Protein 7X5T (pdb70)

Radius of gyration: 16.98 Å; Cα contacts (8 Å, |Δi|>4): 587; chains: 1; bounding box: 47×30×40 Å

Foldseek 3Di:
DDQKKKKWFWPPVGQLQQQWWKQWPQRFTFGKTKIKIWIAHQQKIKIWIKIKGALAGADDVPDFCLPQPTKIKAKFQLQPPVPPQAHLGPTDNIDIPPPNPSQSPQFDPVQAPPHAAEAEGHNSDRGRADLPHPSWDKDWAAKDKPDWWHWDIKMKTKTKYWYPDGPVPDGGGIMMMIIMGINTNDDGGSNPDRDSVIMIMRGIDMDMGGGHGDGD

Structure (mmCIF, N/CA/C/O backbone):
data_7X5T
#
_entry.id   7X5T
#
_cell.length_a   116.600
_cell.length_b   116.600
_cell.length_c   116.600
_cell.angle_alpha   90.000
_cell.angle_beta   90.000
_cell.angle_gamma   90.000
#
_symmetry.space_group_name_H-M   'P 4 3 2'
#
loop_
_entity.id
_entity.type
_entity.pdbx_description
1 polymer Fiber-1
2 water water
#
loop_
_atom_site.group_PDB
_atom_site.id
_atom_site.type_symbol
_atom_site.label_atom_id
_atom_site.label_alt_id
_atom_site.label_comp_id
_atom_site.label_asym_id
_atom_site.label_entity_id
_atom_site.label_seq_id
_atom_site.pdbx_PDB_ins_code
_atom_site.Cartn_x
_atom_site.Cartn_y
_atom_site.Cartn_z
_atom_site.occupancy
_atom_site.B_iso_or_equiv
_atom_site.auth_seq_id
_atom_site.auth_comp_id
_atom_site.auth_asym_id
_atom_site.auth_atom_id
_atom_site.pdbx_PDB_model_num
ATOM 1 N N . SER A 1 34 ? 15.949 -8.797 15.298 1.00 69.72 34 SER A N 1
ATOM 2 C CA . SER A 1 34 ? 16.353 -8.610 16.726 1.00 65.77 34 SER A CA 1
ATOM 3 C C . SER A 1 34 ? 16.781 -9.959 17.322 1.00 55.00 34 SER A C 1
ATOM 4 O O . SER A 1 34 ? 15.997 -10.929 17.258 1.00 61.39 34 SER A O 1
ATOM 7 N N . SER A 1 35 ? 17.987 -10.022 17.883 1.00 45.05 35 SER A N 1
ATOM 8 C CA . SER A 1 35 ? 18.649 -11.290 18.290 1.00 38.53 35 SER A CA 1
ATOM 9 C C . SER A 1 35 ? 17.780 -12.033 19.298 1.00 34.82 35 SER A C 1
ATOM 10 O O . SER A 1 35 ? 17.215 -11.414 20.201 1.00 40.35 35 SER A O 1
ATOM 13 N N . PRO A 1 36 ? 17.652 -13.376 19.170 1.00 33.12 36 PRO A N 1
ATOM 14 C CA . PRO A 1 36 ? 16.953 -14.182 20.169 1.00 29.32 36 PRO A CA 1
ATOM 15 C C . PRO A 1 36 ? 17.791 -14.435 21.435 1.00 29.74 36 PRO A C 1
ATOM 16 O O . PRO A 1 36 ? 17.246 -14.907 22.415 1.00 32.39 36 PRO A O 1
ATOM 20 N N . PHE A 1 37 ? 19.086 -14.121 21.387 1.00 28.18 37 PHE A N 1
ATOM 21 C CA . PHE A 1 37 ? 20.043 -14.374 22.490 1.00 27.98 37 PHE A CA 1
ATOM 22 C C . PHE A 1 37 ? 20.137 -13.148 23.399 1.00 29.66 37 PHE A C 1
ATOM 23 O O . PHE A 1 37 ? 20.008 -12.013 22.922 1.00 31.22 37 PHE A O 1
ATOM 31 N N . ALA A 1 38 ? 20.404 -13.386 24.678 1.00 28.16 38 ALA A N 1
ATOM 32 C CA . ALA A 1 38 ? 21.016 -12.399 25.594 1.00 29.05 38 ALA A CA 1
ATOM 33 C C . ALA A 1 38 ? 22.467 -12.829 25.776 1.00 27.19 38 ALA A C 1
ATOM 34 O O . ALA A 1 38 ? 22.715 -14.057 25.797 1.00 29.66 38 ALA A O 1
ATOM 36 N N . THR A 1 39 ? 23.379 -11.865 25.860 1.00 26.77 39 THR A N 1
ATOM 37 C CA . THR A 1 39 ? 24.831 -12.106 26.015 1.00 25.66 39 THR A CA 1
ATOM 38 C C . THR A 1 39 ? 25.355 -11.311 27.208 1.00 26.94 39 THR A C 1
ATOM 39 O O . THR A 1 39 ? 24.815 -10.241 27.519 1.00 27.75 39 THR A O 1
ATOM 43 N N . TYR A 1 40 ? 26.383 -11.844 27.847 1.00 26.82 40 TYR A N 1
ATOM 44 C CA . TYR A 1 40 ? 27.069 -11.230 29.005 1.00 25.61 40 TYR A CA 1
ATOM 45 C C . TYR A 1 40 ? 28.570 -11.418 28.797 1.00 26.47 40 TYR A C 1
ATOM 46 O O . TYR A 1 40 ? 29.009 -12.567 28.615 1.00 25.37 40 TYR A O 1
ATOM 55 N N . GLU A 1 41 ? 29.322 -10.319 28.810 1.00 25.71 41 GLU A N 1
ATOM 56 C CA . GLU A 1 41 ? 30.788 -10.350 28.626 1.00 25.83 41 GLU A CA 1
ATOM 57 C C . GLU A 1 41 ? 31.430 -9.448 29.677 1.00 30.73 41 GLU A C 1
ATOM 58 O O . GLU A 1 41 ? 31.029 -8.258 29.793 1.00 29.07 41 GLU A O 1
ATOM 64 N N . VAL A 1 42 ? 32.402 -9.967 30.419 1.00 27.93 42 VAL A N 1
ATOM 65 C CA . VAL A 1 42 ? 33.135 -9.090 31.365 1.00 26.96 42 VAL A CA 1
ATOM 66 C C . VAL A 1 42 ? 34.596 -9.510 31.436 1.00 28.21 42 VAL A C 1
ATOM 67 O O . VAL A 1 42 ? 34.900 -10.734 31.475 1.00 26.28 42 VAL A O 1
ATOM 71 N N . THR A 1 43 ? 35.447 -8.490 31.440 1.00 28.26 43 THR A N 1
ATOM 72 C CA . THR A 1 43 ? 36.919 -8.595 31.442 1.00 24.56 43 THR A CA 1
ATOM 73 C C . THR A 1 43 ? 37.435 -7.208 31.807 1.00 27.23 43 THR A C 1
ATOM 74 O O . THR A 1 43 ? 36.745 -6.207 31.551 1.00 30.51 43 THR A O 1
ATOM 78 N N . PRO A 1 44 ? 38.640 -7.100 32.412 1.00 27.72 44 PRO A N 1
ATOM 79 C CA . PRO A 1 44 ? 39.240 -5.798 32.671 1.00 28.44 44 PRO A CA 1
ATOM 80 C C . PRO A 1 44 ? 39.356 -5.034 31.352 1.00 32.29 44 PRO A C 1
ATOM 81 O O . PRO A 1 44 ? 39.433 -5.668 30.298 1.00 30.09 44 PRO A O 1
ATOM 85 N N . VAL A 1 45 ? 39.324 -3.705 31.435 1.00 32.98 45 VAL A N 1
ATOM 86 C CA . VAL A 1 45 ? 39.317 -2.824 30.235 1.00 36.04 45 VAL A CA 1
ATOM 87 C C . VAL A 1 45 ? 40.557 -3.133 29.378 1.00 34.32 45 VAL A C 1
ATOM 88 O O . VAL A 1 45 ? 40.400 -3.246 28.146 1.00 38.82 45 VAL A O 1
ATOM 92 N N . LEU A 1 46 ? 41.724 -3.349 29.997 1.00 34.34 46 LEU A N 1
ATOM 93 C CA . LEU A 1 46 ? 42.997 -3.648 29.282 1.00 39.29 46 LEU A CA 1
ATOM 94 C C . LEU A 1 46 ? 43.147 -5.158 29.051 1.00 36.68 46 LEU A C 1
ATOM 95 O O . LEU A 1 46 ? 44.237 -5.578 28.643 1.00 40.60 46 LEU A O 1
ATOM 100 N N . GLY A 1 47 ? 42.093 -5.943 29.280 1.00 36.39 47 GLY A N 1
ATOM 101 C CA . GLY A 1 47 ? 42.077 -7.381 28.973 1.00 34.55 47 GLY A CA 1
ATOM 102 C C . GLY A 1 47 ? 42.556 -8.222 30.144 1.00 35.23 47 GLY A C 1
ATOM 103 O O . GLY A 1 47 ? 42.872 -7.678 31.231 1.00 30.78 47 GLY A O 1
ATOM 104 N N . ILE A 1 48 ? 42.616 -9.528 29.936 1.00 32.18 48 ILE A N 1
ATOM 105 C CA . ILE A 1 48 ? 42.811 -10.496 31.049 1.00 31.70 48 ILE A CA 1
ATOM 106 C C . ILE A 1 48 ? 44.181 -10.290 31.719 1.00 29.86 48 ILE A C 1
ATOM 107 O O . ILE A 1 48 ? 44.311 -10.673 32.895 1.00 32.79 48 ILE A O 1
ATOM 112 N N . SER A 1 49 ? 45.163 -9.684 31.044 1.00 29.56 49 SER A N 1
ATOM 113 C CA . SER A 1 49 ?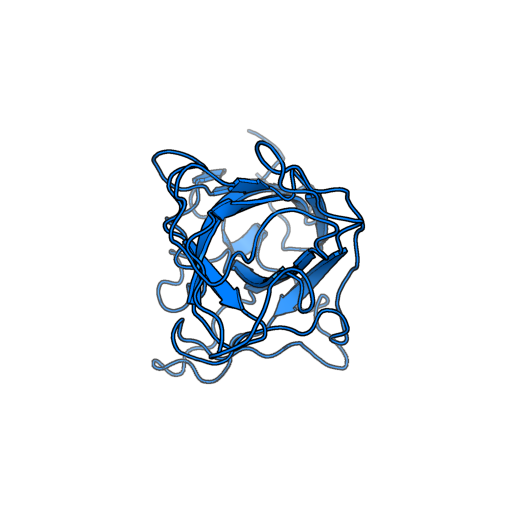 46.520 -9.459 31.614 1.00 31.26 49 SER A CA 1
ATOM 114 C C . SER A 1 49 ? 46.523 -8.271 32.589 1.00 28.38 49 SER A C 1
ATOM 115 O O . SER A 1 49 ? 47.536 -8.124 33.295 1.00 33.82 49 SER A O 1
ATOM 118 N N . GLN A 1 50 ? 45.454 -7.457 32.619 1.00 30.73 50 GLN A N 1
ATOM 119 C CA . GLN A 1 50 ? 45.232 -6.399 33.641 1.00 32.54 50 GLN A CA 1
ATOM 120 C C . GLN A 1 50 ? 44.547 -7.081 34.828 1.00 31.83 50 GLN A C 1
ATOM 121 O O . GLN A 1 50 ? 43.303 -7.197 34.827 1.00 33.87 50 GLN A O 1
ATOM 127 N N . ARG A 1 51 ? 45.328 -7.554 35.788 1.00 29.69 51 ARG A N 1
ATOM 128 C CA A ARG A 1 51 ? 44.824 -8.468 36.850 0.50 28.37 51 ARG A CA 1
ATOM 129 C CA B ARG A 1 51 ? 44.837 -8.465 36.858 0.50 29.12 51 ARG A CA 1
ATOM 130 C C . ARG A 1 51 ? 44.308 -7.615 38.018 1.00 27.15 51 ARG A C 1
ATOM 131 O O . ARG A 1 51 ? 44.969 -7.571 39.066 1.00 29.78 51 ARG A O 1
ATOM 146 N N . ASN A 1 52 ? 43.153 -6.973 37.800 1.00 26.63 52 ASN A N 1
ATOM 147 C CA A ASN A 1 52 ? 42.598 -6.016 38.800 0.50 27.34 52 ASN A CA 1
ATOM 148 C CA B ASN A 1 52 ? 42.472 -5.967 38.658 0.50 30.33 52 ASN A CA 1
ATOM 149 C C . ASN A 1 52 ? 41.334 -6.601 39.450 1.00 28.14 52 ASN A C 1
ATOM 150 O O . ASN A 1 52 ? 40.742 -5.904 40.283 1.00 29.61 52 ASN A O 1
ATOM 159 N N . GLY A 1 53 ? 40.967 -7.835 39.111 1.00 27.48 53 GLY A N 1
ATOM 160 C CA . GLY A 1 53 ? 39.938 -8.569 39.865 1.00 26.86 53 GLY A CA 1
ATOM 161 C C . GLY A 1 53 ? 40.515 -9.062 41.179 1.00 24.51 53 GLY A C 1
ATOM 162 O O . GLY A 1 53 ? 41.741 -8.955 41.378 1.00 24.13 53 GLY A O 1
ATOM 163 N N . ASN A 1 54 ? 39.670 -9.658 42.011 1.00 25.96 54 ASN A N 1
ATOM 164 C CA . ASN A 1 54 ? 40.039 -10.195 43.335 1.00 26.95 54 ASN A CA 1
ATOM 165 C C . ASN A 1 54 ? 39.521 -11.636 43.435 1.00 25.32 54 ASN A C 1
ATOM 166 O O . ASN A 1 54 ? 38.342 -11.871 43.120 1.00 27.50 54 ASN A O 1
ATOM 171 N N . VAL A 1 55 ? 40.366 -12.557 43.894 1.00 25.60 55 VAL A N 1
ATOM 172 C CA . VAL A 1 55 ? 39.910 -13.890 44.365 1.00 25.24 55 VAL A CA 1
ATOM 173 C C . VAL A 1 55 ? 40.287 -14.057 45.837 1.00 25.09 55 VAL A C 1
ATOM 174 O O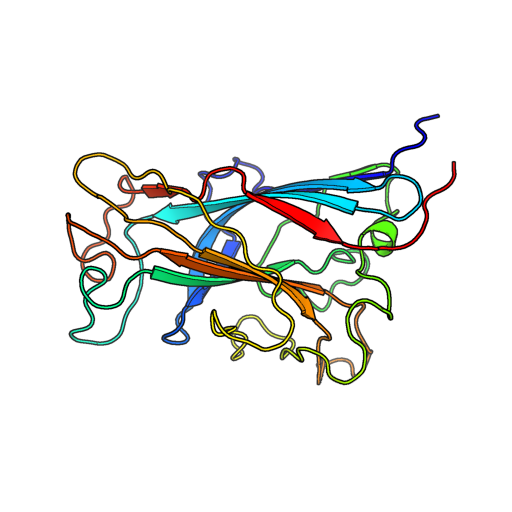 . VAL A 1 55 ? 41.288 -13.460 46.288 1.00 24.55 55 VAL A O 1
ATOM 178 N N . LYS A 1 56 ? 39.481 -14.843 46.545 1.00 22.50 56 LYS A N 1
ATOM 179 C CA . LYS A 1 56 ? 39.731 -15.226 47.945 1.00 22.07 56 LYS A CA 1
ATOM 180 C C . LYS A 1 56 ? 40.436 -16.580 47.928 1.00 23.98 56 LYS A C 1
ATOM 181 O O . LYS A 1 56 ? 39.892 -17.540 47.338 1.00 25.41 56 LYS A O 1
ATOM 187 N N . SER A 1 57 ? 41.630 -16.640 48.507 1.00 23.86 57 SER A N 1
ATOM 188 C CA . SER A 1 57 ? 42.424 -17.888 48.570 1.00 25.01 57 SER A CA 1
ATOM 189 C C . SER A 1 57 ? 41.894 -18.776 49.700 1.00 23.07 57 SER A C 1
ATOM 190 O O . SER A 1 57 ? 41.190 -18.290 50.598 1.00 24.79 57 SER A O 1
ATOM 193 N N . LYS A 1 58 ? 42.286 -20.041 49.673 1.00 24.68 58 LYS A N 1
ATOM 194 C CA . LYS A 1 58 ? 42.001 -21.014 50.752 1.00 25.50 58 LYS A CA 1
ATOM 195 C C . LYS A 1 58 ? 42.614 -20.537 52.082 1.00 25.83 58 LYS A C 1
ATOM 196 O O . LYS A 1 58 ? 42.052 -20.895 53.137 1.00 28.21 58 LYS A O 1
ATOM 202 N N . GLY A 1 59 ? 43.720 -19.774 52.041 1.00 26.27 59 GLY A N 1
ATOM 203 C CA . GLY A 1 59 ? 44.328 -19.140 53.229 1.00 29.84 59 GLY A CA 1
ATOM 204 C C . GLY A 1 59 ? 43.641 -17.844 53.656 1.00 29.82 59 GLY A C 1
ATOM 205 O O . GLY A 1 59 ? 44.138 -17.213 54.610 1.00 29.72 59 GLY A O 1
ATOM 206 N N . LEU A 1 60 ? 42.552 -17.464 52.983 1.00 27.52 60 LEU A N 1
ATOM 207 C CA . LEU A 1 60 ? 41.744 -16.244 53.227 1.00 24.67 60 LEU A CA 1
ATOM 208 C C . LEU A 1 60 ? 42.540 -14.988 52.843 1.00 27.50 60 LEU A C 1
ATOM 209 O O . LEU A 1 60 ? 42.185 -13.894 53.314 1.00 32.37 60 LEU A O 1
ATOM 214 N N . GLN A 1 61 ? 43.517 -15.130 51.945 1.00 27.99 61 GLN A N 1
ATOM 215 C CA A GLN A 1 61 ? 44.247 -13.976 51.354 0.50 29.95 61 GLN A CA 1
ATOM 216 C CA B GLN A 1 61 ? 44.266 -14.002 51.336 0.50 29.19 61 GLN A CA 1
ATOM 217 C C . GLN A 1 61 ? 43.419 -13.431 50.187 1.00 26.97 61 GLN A C 1
ATOM 218 O O . GLN A 1 61 ? 42.563 -14.174 49.647 1.00 27.95 61 GLN A O 1
ATOM 229 N N . ASN A 1 62 ? 43.632 -12.170 49.833 1.00 27.73 62 ASN A N 1
ATOM 230 C CA . ASN A 1 62 ? 43.014 -11.591 48.616 1.00 26.85 62 ASN A CA 1
ATOM 231 C C . ASN A 1 62 ? 44.120 -11.559 47.556 1.00 26.27 62 ASN A C 1
ATOM 232 O O . ASN A 1 62 ? 45.188 -10.937 47.812 1.00 28.67 62 ASN A O 1
ATOM 237 N N . TRP A 1 63 ? 43.914 -12.268 46.452 1.00 23.65 63 TRP A N 1
ATOM 238 C CA . TRP A 1 63 ? 44.868 -12.315 45.311 1.00 23.95 63 TRP A CA 1
ATOM 239 C C . TRP A 1 63 ? 44.296 -11.524 44.138 1.00 23.10 63 TRP A C 1
ATOM 240 O O . TRP A 1 63 ? 43.087 -11.619 43.889 1.00 26.16 63 TRP A O 1
ATOM 251 N N . SER A 1 64 ? 45.163 -10.829 43.412 1.00 23.59 64 SER A N 1
ATOM 252 C CA . SER A 1 64 ? 44.833 -10.167 42.132 1.00 24.54 64 SER A CA 1
ATOM 253 C C . SER A 1 64 ? 44.602 -11.254 41.085 1.00 23.66 64 SER A C 1
ATOM 254 O O . SER A 1 64 ? 45.361 -12.241 41.065 1.00 25.01 64 SER A O 1
ATOM 257 N N . ILE A 1 65 ? 43.570 -11.090 40.266 1.00 23.13 65 ILE A N 1
ATOM 258 C CA . ILE A 1 65 ? 43.248 -12.053 39.180 1.00 23.80 65 ILE A CA 1
ATOM 259 C C . ILE A 1 65 ? 42.897 -11.290 37.901 1.00 24.31 65 ILE A C 1
ATOM 260 O O . ILE A 1 65 ? 42.248 -10.215 37.968 1.00 25.07 65 ILE A O 1
ATOM 265 N N . GLY A 1 66 ? 43.290 -11.869 36.770 1.00 25.00 66 GLY A N 1
ATOM 266 C CA . GLY A 1 66 ? 42.738 -11.545 35.449 1.00 24.94 66 GLY A CA 1
ATOM 267 C C . GLY A 1 66 ? 41.593 -12.482 35.139 1.00 22.16 66 GLY A C 1
ATOM 268 O O . GLY A 1 66 ? 41.689 -13.668 35.465 1.00 24.71 66 GLY A O 1
ATOM 269 N N . TYR A 1 67 ? 40.525 -11.969 34.557 1.00 23.37 67 TYR A N 1
ATOM 270 C CA . TYR A 1 67 ? 39.324 -12.778 34.237 1.00 23.45 67 TYR A CA 1
ATOM 271 C C . TYR A 1 67 ? 38.818 -12.412 32.839 1.00 24.29 67 TYR A C 1
ATOM 272 O O . TYR A 1 67 ? 38.965 -11.263 32.380 1.00 24.58 67 TYR A O 1
ATOM 281 N N . TYR A 1 68 ? 38.225 -13.398 32.174 1.00 24.30 68 TYR A N 1
ATOM 282 C CA . T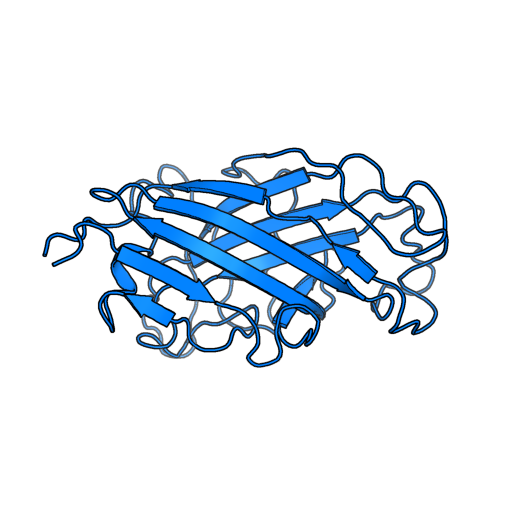YR A 1 68 ? 37.397 -13.215 30.961 1.00 23.74 68 TYR A CA 1
ATOM 283 C C . TYR A 1 68 ? 36.219 -14.183 31.042 1.00 23.45 68 TYR A C 1
ATOM 284 O O . TYR A 1 68 ? 36.431 -15.401 31.125 1.00 23.02 68 TYR A O 1
ATOM 293 N N . ILE A 1 69 ? 35.008 -13.633 31.064 1.00 23.08 69 ILE A N 1
ATOM 294 C CA . ILE A 1 69 ? 33.759 -14.422 31.164 1.00 23.24 69 ILE A CA 1
ATOM 295 C C . ILE A 1 69 ? 32.872 -14.061 29.983 1.00 23.88 69 ILE A C 1
ATOM 296 O O . ILE A 1 69 ? 32.628 -12.861 29.752 1.00 26.15 69 ILE A O 1
ATOM 301 N N . TYR A 1 70 ? 32.415 -15.069 29.257 1.00 23.69 70 TYR A N 1
ATOM 302 C CA . TYR A 1 70 ? 31.415 -14.869 28.185 1.00 22.60 70 TYR A CA 1
ATOM 303 C C . TYR A 1 70 ? 30.287 -15.868 28.401 1.00 23.30 70 TYR A C 1
ATOM 304 O O . TYR A 1 70 ? 30.587 -17.062 28.567 1.00 22.89 70 TYR A O 1
ATOM 313 N N . MET A 1 71 ? 29.048 -15.379 28.443 1.00 22.34 71 MET A N 1
ATOM 314 C CA . MET A 1 71 ? 27.846 -16.225 28.634 1.00 23.18 71 MET A CA 1
ATOM 315 C C . MET A 1 71 ? 26.783 -15.857 27.595 1.00 24.82 71 MET A C 1
ATOM 316 O O . MET A 1 71 ? 26.629 -14.660 27.244 1.00 24.54 71 MET A O 1
ATOM 321 N N . VAL A 1 72 ? 26.083 -16.877 27.117 1.00 25.23 72 VAL A N 1
ATOM 322 C CA . VAL A 1 72 ? 24.938 -16.741 26.179 1.00 24.17 72 VAL A CA 1
ATOM 323 C C . VAL A 1 72 ? 23.723 -17.419 26.810 1.00 25.92 72 VAL A C 1
ATOM 324 O O . VAL A 1 72 ? 23.834 -18.567 27.247 1.00 26.40 72 VAL A O 1
ATOM 328 N N . SER A 1 73 ? 22.605 -16.708 26.842 1.00 24.34 73 SER A N 1
ATOM 329 C CA . SER A 1 73 ? 21.294 -17.197 27.330 1.00 26.15 73 SER A CA 1
ATOM 330 C C . SER A 1 73 ? 20.418 -17.554 26.129 1.00 25.09 73 SER A C 1
ATOM 331 O O . SER A 1 73 ? 20.190 -16.694 25.260 1.00 27.15 73 SER A O 1
ATOM 334 N N . SER A 1 74 ? 19.961 -18.802 26.106 1.00 26.01 74 SER A N 1
ATOM 335 C CA . SER A 1 74 ? 19.062 -19.384 25.086 1.00 26.16 74 SER A CA 1
ATOM 336 C C . SER A 1 74 ? 17.797 -19.861 25.806 1.00 26.53 74 SER A C 1
ATOM 337 O O . SER A 1 74 ? 17.875 -20.900 26.467 1.00 26.91 74 SER A O 1
ATOM 340 N N . ALA A 1 75 ? 16.690 -19.112 25.727 1.00 27.26 75 ALA A N 1
ATOM 341 C CA . ALA A 1 75 ? 15.400 -19.491 26.358 1.00 27.46 75 ALA A CA 1
ATOM 342 C C . ALA A 1 75 ? 15.621 -19.862 27.832 1.00 26.46 75 ALA A C 1
ATOM 343 O O . ALA A 1 75 ? 15.077 -20.876 28.289 1.00 28.04 75 ALA A O 1
ATOM 345 N N . GLY A 1 76 ? 16.420 -19.076 28.547 1.00 25.05 76 GLY A N 1
ATOM 346 C CA . GLY A 1 76 ? 16.597 -19.209 30.005 1.00 26.74 76 GLY A CA 1
ATOM 347 C C . GLY A 1 76 ? 17.704 -20.171 30.405 1.00 24.13 76 GLY A C 1
ATOM 348 O O . GLY A 1 76 ? 17.959 -20.264 31.611 1.00 25.73 76 GLY A O 1
ATOM 349 N N . LEU A 1 77 ? 18.336 -20.867 29.459 1.00 24.08 77 LEU A N 1
ATOM 350 C CA A LEU A 1 77 ? 19.506 -21.745 29.717 0.50 25.00 77 LEU A CA 1
ATOM 351 C CA B LEU A 1 77 ? 19.509 -21.733 29.749 0.50 25.24 77 LEU A CA 1
ATOM 352 C C . LEU A 1 77 ? 20.786 -20.974 29.366 1.00 24.13 77 LEU A C 1
ATOM 353 O O . LEU A 1 77 ? 20.925 -20.534 28.199 1.00 25.16 77 LEU A O 1
ATOM 362 N N . VAL A 1 78 ? 21.678 -20.819 30.336 1.00 25.20 78 VAL A N 1
ATOM 363 C CA . VAL A 1 78 ? 22.950 -20.075 30.153 1.00 23.28 78 VAL A CA 1
ATOM 364 C C . VAL A 1 78 ? 24.079 -21.083 29.919 1.00 23.20 78 VAL A C 1
ATOM 365 O O . VAL A 1 78 ? 24.225 -22.021 30.714 1.00 24.09 78 VAL A O 1
ATOM 369 N N . ASN A 1 79 ? 24.822 -20.902 28.833 1.00 22.62 79 ASN A N 1
ATOM 370 C CA . ASN A 1 79 ? 26.115 -21.588 28.595 1.00 24.98 79 ASN A CA 1
ATOM 371 C C . ASN A 1 79 ? 27.212 -20.526 28.689 1.00 22.38 79 ASN A C 1
ATOM 372 O O . ASN A 1 79 ? 27.024 -19.397 28.153 1.00 23.75 79 ASN A O 1
ATOM 377 N N . GLY A 1 80 ? 28.304 -20.852 29.363 1.00 23.29 80 GLY A N 1
ATOM 378 C CA . GLY A 1 80 ? 29.364 -19.865 29.630 1.00 23.28 80 GLY A CA 1
ATOM 379 C C . GLY A 1 80 ? 30.751 -20.442 29.489 1.00 22.10 80 GLY A C 1
ATOM 380 O O . GLY A 1 80 ? 30.913 -21.693 29.488 1.00 21.67 80 GLY A O 1
ATOM 381 N N . LEU A 1 81 ? 31.717 -19.538 29.377 1.00 22.02 81 LEU A N 1
ATOM 382 C CA . LEU A 1 81 ? 33.159 -19.848 29.456 1.00 21.74 81 LEU A CA 1
ATOM 383 C C . LEU A 1 81 ? 33.792 -18.851 30.420 1.00 22.31 81 LEU A C 1
ATOM 384 O O . LEU A 1 81 ? 33.555 -17.625 30.272 1.00 23.48 81 LEU A O 1
ATOM 389 N N . ILE A 1 82 ? 34.550 -19.370 31.374 1.00 21.58 82 ILE A N 1
ATOM 390 C CA . ILE A 1 82 ? 35.316 -18.539 32.340 1.00 20.99 82 ILE A CA 1
ATOM 391 C C . ILE A 1 82 ? 36.799 -18.868 32.187 1.00 22.50 82 ILE A C 1
ATOM 392 O O . ILE A 1 82 ? 37.176 -20.068 32.220 1.00 21.41 82 ILE A O 1
ATOM 397 N N . THR A 1 83 ? 37.609 -17.825 32.048 1.00 21.28 83 THR A N 1
ATOM 398 C CA . THR A 1 83 ? 39.084 -17.910 32.030 1.00 21.10 83 THR A CA 1
ATOM 399 C C . THR A 1 83 ? 39.616 -17.087 33.202 1.00 22.33 83 THR A C 1
ATOM 400 O O . THR A 1 83 ? 39.208 -15.920 33.324 1.00 23.53 83 THR A O 1
ATOM 404 N N . LEU A 1 84 ? 40.488 -17.671 34.023 1.00 22.10 84 LEU A N 1
ATOM 405 C CA . LEU A 1 84 ? 41.120 -16.977 35.179 1.00 22.38 84 LEU A CA 1
ATOM 406 C C . LEU A 1 84 ? 42.641 -17.104 35.066 1.00 23.44 84 LEU A C 1
ATOM 407 O O . LEU A 1 84 ? 43.138 -18.203 34.796 1.00 23.12 84 LEU A O 1
ATOM 412 N N . GLU A 1 85 ? 43.341 -15.998 35.293 1.00 22.53 85 GLU A N 1
ATOM 413 C CA . GLU A 1 85 ? 44.808 -15.888 35.182 1.00 23.44 85 GLU A CA 1
ATOM 414 C C . GLU A 1 85 ? 45.366 -15.302 36.486 1.00 26.30 85 GLU A C 1
ATOM 415 O O . GLU A 1 85 ? 44.946 -14.186 36.865 1.00 27.18 85 GLU A O 1
ATOM 421 N N . LEU A 1 86 ? 46.266 -16.026 37.153 1.00 24.83 86 LEU A N 1
ATOM 422 C CA . LEU A 1 86 ? 47.067 -15.508 38.296 1.00 23.45 86 LEU A CA 1
ATOM 423 C C . LEU A 1 86 ? 48.497 -15.231 37.843 1.00 24.86 86 LEU A C 1
ATOM 424 O O . LEU A 1 86 ? 49.049 -16.059 37.100 1.00 26.36 86 LEU A O 1
ATOM 429 N N . ALA A 1 87 ? 49.089 -14.148 38.342 1.00 25.08 87 ALA A N 1
ATOM 430 C CA . ALA A 1 87 ? 50.547 -13.902 38.277 1.00 24.03 87 ALA A CA 1
ATOM 431 C C . ALA A 1 87 ? 51.212 -14.414 39.561 1.00 25.40 87 ALA A C 1
ATOM 432 O O . ALA A 1 87 ? 50.524 -14.601 40.581 1.00 25.02 87 ALA A O 1
ATOM 434 N N . HIS A 1 88 ? 52.533 -14.580 39.499 1.00 27.17 88 HIS A N 1
ATOM 435 C CA . HIS A 1 88 ? 53.403 -15.071 40.599 1.00 27.82 88 HIS A CA 1
ATOM 436 C C . HIS A 1 88 ? 53.673 -13.904 41.559 1.00 27.04 88 HIS A C 1
ATOM 437 O O . HIS A 1 88 ? 54.826 -13.466 41.673 1.00 28.21 88 HIS A O 1
ATOM 444 N N . ASP A 1 89 ? 52.620 -13.391 42.202 1.00 25.55 89 ASP A N 1
ATOM 445 C CA . ASP A 1 89 ? 52.709 -12.241 43.147 1.00 27.47 89 ASP A CA 1
ATOM 446 C C . ASP A 1 89 ? 51.776 -12.479 44.337 1.00 28.11 89 ASP A C 1
ATOM 447 O O . ASP A 1 89 ? 51.225 -11.510 44.868 1.00 34.45 89 ASP A O 1
ATOM 452 N N . LEU A 1 90 ? 51.632 -13.731 44.753 1.00 33.17 90 LEU A N 1
ATOM 453 C CA . LEU A 1 90 ? 50.574 -14.144 45.701 1.00 32.15 90 LEU A CA 1
ATOM 454 C C . LEU A 1 90 ? 51.096 -13.993 47.124 1.00 35.60 90 LEU A C 1
ATOM 455 O O . LEU A 1 90 ? 52.298 -14.071 47.313 1.00 40.44 90 LEU A O 1
ATOM 460 N N . THR A 1 91 ? 50.201 -13.722 48.066 1.00 39.69 91 THR A N 1
ATOM 461 C CA . THR A 1 91 ? 50.483 -13.721 49.523 1.00 45.43 91 THR A CA 1
ATOM 462 C C . THR A 1 91 ? 50.004 -15.065 50.088 1.00 43.36 91 THR A C 1
ATOM 463 O O . THR A 1 91 ? 48.834 -15.417 49.857 1.00 44.44 91 THR A O 1
ATOM 467 N N . GLY A 1 92 ? 50.889 -15.811 50.752 1.00 46.05 92 GLY A N 1
ATOM 468 C CA . GLY A 1 92 ? 50.539 -16.993 51.570 1.00 44.20 92 GLY A CA 1
ATOM 469 C C . GLY A 1 92 ? 50.994 -16.805 53.007 1.00 47.33 92 GLY A C 1
ATOM 470 O O . GLY A 1 92 ? 51.566 -15.735 53.299 1.00 43.94 92 GLY A O 1
ATOM 471 N N . ALA A 1 93 ? 50.753 -17.797 53.876 1.00 49.83 93 ALA A N 1
ATOM 472 C CA . ALA A 1 93 ? 51.217 -17.827 55.288 1.00 58.13 93 ALA A CA 1
ATOM 473 C C . ALA A 1 93 ? 52.744 -17.943 55.320 1.00 61.53 93 ALA A C 1
ATOM 474 O O . ALA A 1 93 ? 53.326 -18.363 54.301 1.00 63.92 93 ALA A O 1
ATOM 476 N N . SER A 1 94 ? 53.378 -17.597 56.442 1.00 67.89 94 SER A N 1
ATOM 477 C CA . SER A 1 94 ? 54.829 -17.852 56.643 1.00 66.57 94 SER A CA 1
ATOM 478 C C . SER A 1 94 ? 55.070 -19.359 56.466 1.00 55.68 94 SER A C 1
ATOM 479 O O . SER A 1 94 ? 54.333 -20.155 57.083 1.00 60.46 94 SER A O 1
ATOM 482 N N . GLY A 1 95 ? 56.002 -19.735 55.586 1.00 62.33 95 GLY A N 1
ATOM 483 C CA . GLY A 1 95 ? 56.456 -21.128 55.404 1.00 65.28 95 GLY A CA 1
ATOM 484 C C . GLY A 1 95 ? 55.565 -21.945 54.478 1.00 57.30 95 GLY A C 1
ATOM 485 O O . GLY A 1 95 ? 55.909 -23.113 54.247 1.00 59.16 95 GLY A O 1
ATOM 486 N N . GLU A 1 96 ? 54.470 -21.373 53.961 1.00 51.21 96 GLU A N 1
ATOM 487 C CA . GLU A 1 96 ? 53.549 -22.055 53.013 1.00 49.80 96 GLU A CA 1
ATOM 488 C C . GLU A 1 96 ? 54.228 -22.100 51.637 1.00 42.58 96 GLU A C 1
ATOM 489 O O . GLU A 1 96 ? 54.856 -21.092 51.275 1.00 42.71 96 GLU A O 1
ATOM 495 N N . ASN A 1 97 ? 54.129 -23.222 50.912 1.00 39.12 97 ASN A N 1
ATOM 496 C CA . ASN A 1 97 ? 54.720 -23.404 49.554 1.00 38.18 97 ASN A CA 1
ATOM 497 C C . ASN A 1 97 ? 53.630 -23.872 48.582 1.00 34.09 97 ASN A C 1
ATOM 498 O O . ASN A 1 97 ? 52.977 -24.879 48.884 1.00 39.96 97 ASN A O 1
ATOM 503 N N . SER A 1 98 ? 53.468 -23.188 47.443 1.00 36.18 98 SER A N 1
ATOM 504 C CA . SER A 1 98 ? 52.510 -23.571 46.372 1.00 31.59 98 SER A CA 1
ATOM 505 C C . SER A 1 98 ? 52.784 -25.003 45.889 1.00 32.49 98 SER A C 1
ATOM 506 O O . SER A 1 98 ? 51.825 -25.700 45.543 1.00 32.87 98 SER A O 1
ATOM 509 N N . LEU A 1 99 ? 54.048 -25.437 45.875 1.00 33.48 99 LEU A N 1
ATOM 510 C CA . LEU A 1 99 ? 54.437 -26.795 45.394 1.00 34.11 99 LEU A CA 1
ATOM 511 C C . LEU A 1 99 ? 53.815 -27.882 46.286 1.00 39.03 99 LEU A C 1
ATOM 512 O O . LEU A 1 99 ? 53.622 -29.008 45.764 1.00 42.19 99 LEU A O 1
ATOM 517 N N . THR A 1 100 ? 53.479 -27.568 47.547 1.00 38.92 100 THR A N 1
ATOM 518 C CA A THR A 1 100 ? 52.845 -28.496 48.530 0.50 42.01 100 THR A CA 1
ATOM 519 C CA B THR A 1 100 ? 52.824 -28.545 48.466 0.50 41.59 100 THR A CA 1
ATOM 520 C C . THR A 1 100 ? 51.341 -28.199 48.665 1.00 39.26 100 THR A C 1
ATOM 521 O O . THR A 1 100 ? 50.569 -29.155 48.807 1.00 49.48 100 THR A O 1
ATOM 528 N N . SER A 1 101 ? 50.952 -26.915 48.654 1.00 40.14 101 SER A N 1
ATOM 529 C CA A SER A 1 101 ? 49.572 -26.450 48.981 0.50 39.44 101 SER A CA 1
ATOM 530 C CA B SER A 1 101 ? 49.566 -26.477 48.986 0.50 38.63 101 SER A CA 1
ATOM 531 C C . SER A 1 101 ? 48.697 -26.379 47.722 1.00 35.75 101 SER A C 1
ATOM 532 O O . SER A 1 101 ? 47.451 -26.448 47.856 1.00 34.87 101 SER A O 1
ATOM 537 N N . GLY A 1 102 ? 49.318 -26.188 46.557 1.00 34.46 102 GLY A N 1
ATOM 538 C CA . GLY A 1 102 ? 48.594 -25.827 45.324 1.00 28.35 102 GLY A CA 1
ATOM 539 C C . GLY A 1 102 ? 48.084 -24.391 45.382 1.00 28.09 102 GLY A C 1
ATOM 540 O O . GLY A 1 102 ? 48.329 -23.692 46.399 1.00 27.97 102 GLY A O 1
ATOM 541 N N . LEU A 1 103 ? 47.391 -23.959 44.330 1.00 25.54 103 LEU A N 1
ATOM 542 C CA . LEU A 1 103 ? 46.721 -22.635 44.267 1.00 25.68 103 LEU A CA 1
ATOM 543 C C . LEU A 1 103 ? 45.218 -22.888 44.286 1.00 27.33 103 LEU A C 1
ATOM 544 O O . LEU A 1 103 ? 44.684 -23.479 43.319 1.00 28.68 103 LEU A O 1
ATOM 549 N N . ASN A 1 104 ? 44.592 -22.497 45.386 1.00 25.41 104 ASN A N 1
ATOM 550 C CA . ASN A 1 104 ? 43.172 -22.773 45.694 1.00 24.98 104 ASN A CA 1
ATOM 551 C C . ASN A 1 104 ? 42.496 -21.434 45.957 1.00 24.08 104 ASN A C 1
ATOM 552 O O . ASN A 1 104 ? 42.933 -20.722 46.869 1.00 25.06 104 ASN A O 1
ATOM 557 N N . PHE A 1 105 ? 41.463 -21.096 45.191 1.00 21.44 105 PHE A N 1
ATOM 558 C CA . PHE A 1 105 ? 40.898 -19.729 45.246 1.00 22.17 105 PHE A CA 1
ATOM 559 C C . PHE A 1 105 ? 39.486 -19.712 44.672 1.00 22.60 105 PHE A C 1
ATOM 560 O O . PHE A 1 105 ? 39.109 -20.594 43.868 1.00 22.21 105 PHE A O 1
ATOM 568 N N . THR A 1 106 ? 38.752 -18.669 45.046 1.00 23.62 106 THR A N 1
ATOM 569 C CA . THR A 1 106 ? 37.336 -18.481 44.686 1.00 21.55 106 THR A CA 1
ATOM 570 C C . THR A 1 106 ? 37.155 -17.128 44.000 1.00 23.25 106 THR A C 1
ATOM 571 O O . THR A 1 106 ? 37.663 -16.116 44.517 1.00 22.05 106 THR A O 1
ATOM 575 N N . PHE A 1 107 ? 36.422 -17.143 42.886 1.00 22.47 107 PHE A N 1
ATOM 576 C CA . PHE A 1 107 ? 35.942 -15.965 42.123 1.00 21.98 107 PHE A CA 1
ATOM 577 C C . PHE A 1 107 ? 34.413 -15.943 42.231 1.00 21.87 107 PHE A C 1
ATOM 578 O O . PHE A 1 107 ? 33.797 -16.994 42.019 1.00 21.84 107 PHE A O 1
ATOM 586 N N . VAL A 1 108 ? 33.812 -14.801 42.572 1.00 22.06 108 VAL A N 1
ATOM 587 C CA . VAL A 1 108 ? 32.329 -14.704 42.655 1.00 23.25 108 VAL A CA 1
ATOM 588 C C . VAL A 1 108 ? 31.849 -13.616 41.698 1.00 24.94 108 VAL A C 1
ATOM 589 O O . VAL A 1 108 ? 32.339 -12.487 41.790 1.00 27.16 108 VAL A O 1
ATOM 593 N N . LEU A 1 109 ? 30.925 -13.983 40.809 1.00 24.37 109 LEU A N 1
ATOM 594 C CA . LEU A 1 109 ? 30.292 -13.066 39.836 1.00 25.24 109 LEU A CA 1
ATOM 595 C C . LEU A 1 109 ? 28.864 -12.753 40.296 1.00 27.12 109 LEU A C 1
ATOM 596 O O . LEU A 1 109 ? 28.074 -13.697 40.461 1.00 25.59 109 LEU A O 1
ATOM 601 N N . SER A 1 110 ? 28.554 -11.477 40.514 1.00 26.25 110 SER A N 1
ATOM 602 C CA . SER A 1 110 ? 27.169 -10.973 40.742 1.00 25.42 110 SER A CA 1
ATOM 603 C C . SER A 1 110 ? 26.640 -10.429 39.418 1.00 25.25 110 SER A C 1
ATOM 604 O O . SER A 1 110 ? 26.957 -9.300 39.057 1.00 25.72 110 SER A O 1
ATOM 607 N N . PRO A 1 111 ? 25.865 -11.207 38.624 1.00 25.92 111 PRO A N 1
ATOM 608 C CA . PRO A 1 111 ? 25.441 -10.739 37.302 1.00 27.52 111 PRO A CA 1
ATOM 609 C C . PRO A 1 111 ? 24.610 -9.445 37.312 1.00 24.71 111 PRO A C 1
ATOM 610 O O . PRO A 1 111 ? 24.607 -8.777 36.302 1.00 26.36 111 PRO A O 1
ATOM 614 N N . MET A 1 112 ? 23.951 -9.102 38.428 1.00 25.11 112 MET A N 1
ATOM 615 C CA . MET A 1 112 ? 23.118 -7.872 38.514 1.00 28.52 112 MET A CA 1
ATOM 616 C C . MET A 1 112 ? 23.998 -6.619 38.627 1.00 27.95 112 MET A C 1
ATOM 617 O O . MET A 1 112 ? 23.478 -5.519 38.377 1.00 30.56 112 MET A O 1
ATOM 622 N N . TYR A 1 113 ? 25.269 -6.751 38.997 1.00 26.21 113 TYR A N 1
ATOM 623 C CA . TYR A 1 113 ? 26.204 -5.602 39.063 1.00 26.71 113 TYR A CA 1
ATOM 624 C C . TYR A 1 113 ? 26.327 -4.981 37.673 1.00 28.06 113 TYR A C 1
ATOM 625 O O . TYR A 1 113 ? 26.521 -5.714 36.700 1.00 26.21 113 TYR A O 1
ATOM 634 N N . PRO A 1 114 ? 26.272 -3.630 37.509 1.00 31.19 114 PRO A N 1
ATOM 635 C CA . PRO A 1 114 ? 26.079 -2.667 38.593 1.00 30.41 114 PRO A CA 1
ATOM 636 C C . PRO A 1 114 ? 24.655 -2.113 38.755 1.00 32.30 114 PRO A C 1
ATOM 637 O O . PRO A 1 114 ? 24.477 -1.127 39.455 1.00 34.20 114 PRO A O 1
ATOM 641 N N . ILE A 1 115 ? 23.668 -2.743 38.122 1.00 30.83 115 ILE A N 1
ATOM 642 C CA . ILE A 1 115 ? 22.242 -2.361 38.329 1.00 34.10 115 ILE A CA 1
ATOM 643 C C . ILE A 1 115 ? 21.984 -2.456 39.834 1.00 32.63 115 ILE A C 1
ATOM 644 O O . ILE A 1 115 ? 21.398 -1.530 40.388 1.00 35.13 115 ILE A O 1
ATOM 649 N N . GLU A 1 116 ? 22.425 -3.550 40.450 1.00 30.85 116 GLU A N 1
ATOM 650 C CA . GLU A 1 116 ? 22.630 -3.661 41.915 1.00 30.41 116 GLU A CA 1
ATOM 651 C C . GLU A 1 116 ? 24.097 -3.325 42.190 1.00 29.29 116 GLU A C 1
ATOM 652 O O . GLU A 1 116 ? 24.966 -4.090 41.738 1.00 34.52 116 GLU A O 1
ATOM 658 N N . THR A 1 117 ? 24.367 -2.222 42.888 1.00 34.12 117 THR A N 1
ATOM 659 C CA . THR A 1 117 ? 25.745 -1.700 43.094 1.00 33.35 117 THR A CA 1
ATOM 660 C C . THR A 1 117 ? 26.407 -2.331 44.326 1.00 34.63 117 THR A C 1
ATOM 661 O O . THR A 1 117 ? 27.639 -2.268 44.384 1.00 40.00 117 THR A O 1
ATOM 665 N N . GLU A 1 118 ? 25.635 -2.903 45.262 1.00 37.40 118 GLU A N 1
ATOM 666 C CA . GLU A 1 118 ? 26.101 -3.219 46.645 1.00 36.64 118 GLU A CA 1
ATOM 667 C C . GLU A 1 118 ? 27.100 -4.390 46.653 1.00 35.30 118 GLU A C 1
ATOM 668 O O . GLU A 1 118 ? 27.992 -4.379 47.522 1.00 39.17 118 GLU A O 1
ATOM 674 N N . VAL A 1 119 ? 26.966 -5.377 45.761 1.00 33.00 119 VAL A N 1
ATOM 675 C CA . VAL A 1 119 ? 27.747 -6.648 45.853 1.00 31.40 119 VAL A CA 1
ATOM 676 C C . VAL A 1 119 ? 28.655 -6.800 44.629 1.00 29.83 119 VAL A C 1
ATOM 677 O O . VAL A 1 119 ? 28.151 -6.823 43.486 1.00 29.95 119 VAL A O 1
ATOM 681 N N . ASN A 1 120 ? 29.958 -6.961 44.875 1.00 26.67 120 ASN A N 1
ATOM 682 C CA . ASN A 1 120 ? 30.957 -7.207 43.805 1.00 28.65 120 ASN A CA 1
ATOM 683 C C . ASN A 1 120 ? 32.227 -7.771 44.450 1.00 27.93 120 ASN A C 1
ATOM 684 O O . ASN A 1 120 ? 33.236 -7.043 44.544 1.00 27.79 120 ASN A O 1
ATOM 689 N N . LEU A 1 121 ? 32.148 -9.013 44.937 1.00 26.41 121 LEU A N 1
ATOM 690 C CA . LEU A 1 121 ? 33.212 -9.608 45.781 1.00 26.89 121 LEU A CA 1
ATOM 691 C C . LEU A 1 121 ? 34.536 -9.611 45.006 1.00 26.58 121 LEU A C 1
ATOM 692 O O . LEU A 1 121 ? 35.575 -9.249 45.603 1.00 28.44 121 LEU A O 1
ATOM 697 N N . SER A 1 122 ? 34.504 -9.989 43.726 1.00 24.23 122 SER A N 1
ATOM 698 C CA . SER A 1 122 ? 35.726 -10.179 42.902 1.00 26.02 122 SER A CA 1
ATOM 699 C C . SER A 1 122 ? 36.135 -8.892 42.161 1.00 27.25 122 SER A C 1
ATOM 700 O O . SER A 1 122 ? 37.055 -8.978 41.320 1.00 26.03 122 SER A O 1
ATOM 703 N N . LEU A 1 123 ? 35.498 -7.746 42.456 1.00 26.62 123 LEU A N 1
ATOM 704 C CA . LEU A 1 123 ? 35.891 -6.402 41.946 1.00 28.10 123 LEU A CA 1
ATOM 705 C C . LEU A 1 123 ? 35.938 -6.382 40.413 1.00 26.22 123 LEU A C 1
ATOM 706 O O . LEU A 1 123 ? 36.906 -5.863 39.846 1.00 27.20 123 LEU A O 1
ATOM 711 N N . ILE A 1 124 ? 34.910 -6.916 39.760 1.00 26.58 124 ILE A N 1
ATOM 712 C CA . ILE A 1 124 ? 34.775 -6.822 38.282 1.00 28.57 124 ILE A CA 1
ATOM 713 C C . ILE A 1 124 ? 34.437 -5.374 37.915 1.00 28.20 124 ILE A C 1
ATOM 714 O O . ILE A 1 124 ? 33.949 -4.613 38.778 1.00 28.32 124 ILE A O 1
ATOM 719 N N . VAL A 1 125 ? 34.722 -5.028 36.667 1.00 30.26 125 VAL A N 1
ATOM 720 C CA . VAL A 1 125 ? 34.204 -3.825 35.971 1.00 30.23 125 VAL A CA 1
ATOM 721 C C . VAL A 1 125 ? 32.798 -4.173 35.496 1.00 28.59 125 VAL A C 1
ATOM 722 O O . VAL A 1 125 ? 32.404 -5.341 35.467 1.00 30.08 125 VAL A O 1
ATOM 726 N N . PRO A 1 126 ? 31.974 -3.167 35.158 1.00 30.46 126 PRO A N 1
ATOM 727 C CA . PRO A 1 126 ? 30.628 -3.443 34.662 1.00 28.01 126 PRO A CA 1
ATOM 728 C C . PRO A 1 126 ? 30.697 -4.322 33.415 1.00 26.12 126 PRO A C 1
ATOM 729 O O . PRO A 1 126 ? 31.556 -4.125 32.551 1.00 28.92 126 PRO A O 1
ATOM 733 N N . PRO A 1 127 ? 29.821 -5.346 33.304 1.00 25.29 127 PRO A N 1
ATOM 734 C CA . PRO A 1 127 ? 29.765 -6.177 32.110 1.00 26.39 127 PRO A CA 1
ATOM 735 C C . PRO A 1 127 ? 29.106 -5.470 30.917 1.00 28.88 127 PRO A C 1
ATOM 736 O O . PRO A 1 127 ? 28.343 -4.537 31.094 1.00 28.89 127 PRO A O 1
ATOM 740 N N . THR A 1 128 ? 29.438 -5.941 29.719 1.00 28.40 128 THR A N 1
ATOM 741 C CA . THR A 1 128 ? 28.707 -5.634 28.469 1.00 28.61 128 THR A CA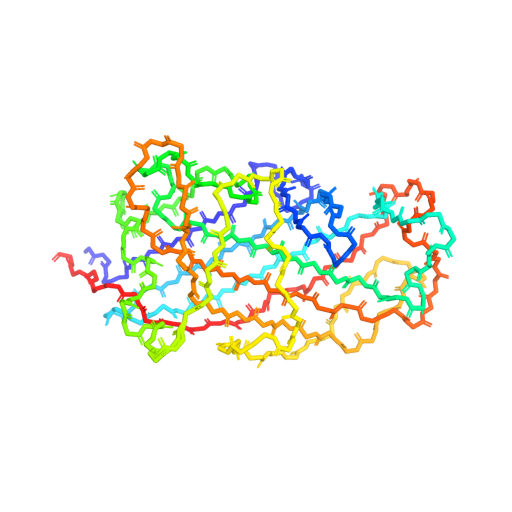 1
ATOM 742 C C . THR A 1 128 ? 27.583 -6.657 28.336 1.00 29.75 128 THR A C 1
ATOM 743 O O . THR A 1 128 ? 27.876 -7.855 28.158 1.00 28.47 128 THR A O 1
ATOM 747 N N . VAL A 1 129 ? 26.345 -6.191 28.465 1.00 28.12 129 VAL A N 1
ATOM 748 C CA . VAL A 1 129 ? 25.138 -7.053 28.391 1.00 28.10 129 VAL A CA 1
ATOM 749 C C . VAL A 1 129 ? 24.327 -6.629 27.165 1.00 30.39 129 VAL A 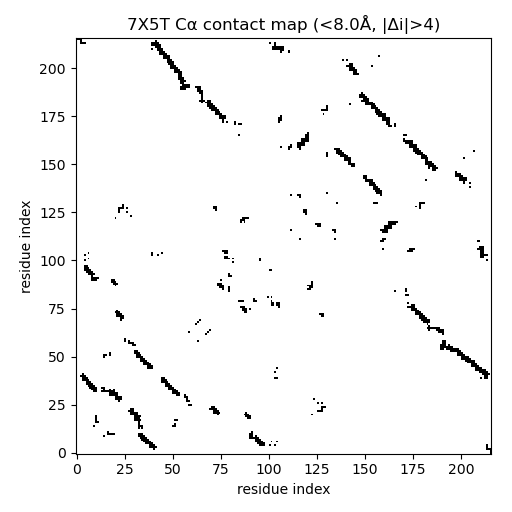C 1
ATOM 750 O O . VAL A 1 129 ? 24.153 -5.418 26.931 1.00 33.32 129 VAL A O 1
ATOM 754 N N . SER A 1 130 ? 23.888 -7.606 26.383 1.00 29.83 130 SER A N 1
ATOM 755 C CA . SER A 1 130 ? 23.044 -7.395 25.186 1.00 31.23 130 SER A CA 1
ATOM 756 C C . SER A 1 130 ? 21.782 -8.221 25.352 1.00 31.99 130 SER A C 1
ATOM 757 O O . SER A 1 130 ? 21.893 -9.421 25.576 1.00 31.81 130 SER A O 1
ATOM 760 N N . PRO A 1 131 ? 20.565 -7.635 25.264 1.00 32.23 131 PRO A N 1
ATOM 761 C CA . PRO A 1 131 ? 20.368 -6.181 25.244 1.00 36.73 131 PRO A CA 1
ATOM 762 C C . PRO A 1 131 ? 20.833 -5.469 26.524 1.00 35.13 131 PRO A C 1
ATOM 763 O O . PRO A 1 131 ? 20.926 -6.104 27.544 1.00 32.66 131 PRO A O 1
ATOM 767 N N . THR A 1 132 ? 21.069 -4.158 26.439 1.00 35.62 132 THR A N 1
ATOM 768 C CA . THR A 1 132 ? 21.466 -3.295 27.583 1.00 37.14 132 THR A CA 1
ATOM 769 C C . THR A 1 132 ? 20.492 -3.503 28.748 1.00 35.14 132 THR A C 1
ATOM 770 O O . THR A 1 132 ? 19.271 -3.529 28.502 1.00 35.23 132 THR A O 1
ATOM 774 N N . ASN A 1 133 ? 21.034 -3.649 29.956 1.00 35.28 133 ASN A N 1
ATOM 775 C CA . ASN A 1 133 ? 20.300 -3.741 31.246 1.00 38.02 133 ASN A CA 1
ATOM 776 C C . ASN A 1 133 ? 19.459 -5.023 31.329 1.00 34.13 133 ASN A C 1
ATOM 777 O O . ASN A 1 133 ? 18.564 -5.058 32.188 1.00 37.25 133 ASN A O 1
ATOM 782 N N . GLN A 1 134 ? 19.758 -6.066 30.545 1.00 33.78 134 GLN A N 1
ATOM 783 C CA . GLN A 1 134 ? 19.120 -7.405 30.724 1.00 33.06 134 GLN A CA 1
ATOM 784 C C . GLN A 1 134 ? 19.982 -8.283 31.650 1.00 30.49 134 GLN A C 1
ATOM 785 O O . GLN A 1 134 ? 19.942 -9.513 31.508 1.00 30.79 134 GLN A O 1
ATOM 791 N N . ASN A 1 135 ? 20.690 -7.683 32.611 1.00 30.01 135 ASN A N 1
ATOM 792 C CA . ASN A 1 135 ? 21.583 -8.401 33.553 1.00 29.35 135 ASN A CA 1
ATOM 793 C C . ASN A 1 135 ? 20.820 -9.520 34.276 1.00 28.33 135 ASN A C 1
ATOM 794 O O . ASN A 1 135 ? 21.423 -10.594 34.500 1.00 29.41 135 ASN A O 1
ATOM 799 N N . HIS A 1 136 ? 19.554 -9.299 34.642 1.00 30.53 136 HIS A N 1
ATOM 800 C CA . HIS A 1 136 ? 18.795 -10.251 35.496 1.00 30.97 136 HIS A CA 1
ATOM 801 C C . HIS A 1 136 ? 18.628 -11.600 34.777 1.00 28.25 136 HIS A C 1
ATOM 802 O O . HIS A 1 136 ? 18.481 -12.619 35.468 1.00 29.14 136 HIS A O 1
ATOM 809 N N . VAL A 1 137 ? 18.677 -11.615 33.443 1.00 27.87 137 VAL A N 1
AT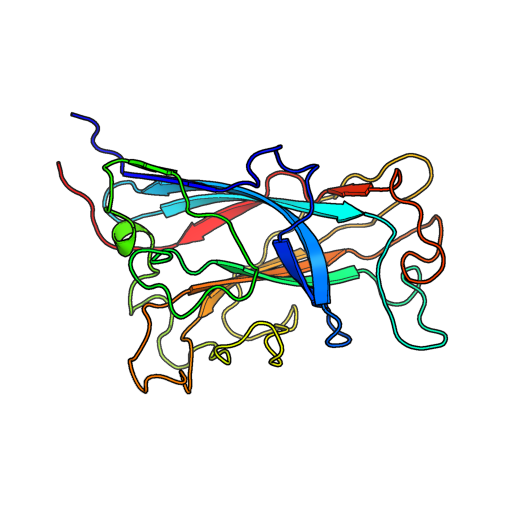OM 810 C CA . VAL A 1 137 ? 18.608 -12.859 32.623 1.00 26.39 137 VAL A CA 1
ATOM 811 C C . VAL A 1 137 ? 19.686 -13.839 33.127 1.00 26.66 137 VAL A C 1
ATOM 812 O O . VAL A 1 137 ? 19.438 -15.051 33.140 1.00 27.40 137 VAL A O 1
ATOM 816 N N . PHE A 1 138 ? 20.830 -13.330 33.582 1.00 26.44 138 PHE A N 1
ATOM 817 C CA . PHE A 1 138 ? 22.008 -14.153 33.950 1.00 25.52 138 PHE A CA 1
ATOM 818 C C . PHE A 1 138 ? 22.064 -14.454 35.450 1.00 25.84 138 PHE A C 1
ATOM 819 O O . PHE A 1 138 ? 22.961 -15.203 35.881 1.00 26.13 138 PHE A O 1
ATOM 827 N N . VAL A 1 139 ? 21.132 -13.926 36.236 1.00 25.51 139 VAL A N 1
ATOM 828 C CA . VAL A 1 139 ? 21.031 -14.322 37.666 1.00 26.22 139 VAL A CA 1
ATOM 829 C C . VAL A 1 139 ? 20.571 -15.776 37.714 1.00 27.40 139 VAL A C 1
ATOM 830 O O . VAL A 1 139 ? 19.605 -16.142 37.053 1.00 28.02 139 VAL A O 1
ATOM 834 N N . PRO A 1 140 ? 21.267 -16.666 38.451 1.00 26.30 140 PRO A N 1
ATOM 835 C CA . PRO A 1 140 ? 20.821 -18.050 38.577 1.00 27.08 140 PRO A CA 1
ATOM 836 C C . PRO A 1 140 ? 19.394 -18.122 39.137 1.00 29.71 140 PRO A C 1
ATOM 837 O O . PRO A 1 140 ? 19.057 -17.398 40.076 1.00 29.80 140 PRO A O 1
ATOM 841 N N . ASN A 1 141 ? 18.585 -18.995 38.541 1.00 30.89 141 ASN A N 1
ATOM 842 C CA . ASN A 1 141 ? 17.153 -19.156 38.892 1.00 32.13 141 ASN A CA 1
ATOM 843 C C . ASN A 1 141 ? 17.020 -19.721 40.322 1.00 37.18 141 ASN A C 1
ATOM 844 O O . ASN A 1 141 ? 17.873 -20.519 40.733 1.00 35.06 141 ASN A O 1
ATOM 849 N N . SER A 1 142 ? 15.969 -19.326 41.061 1.00 42.43 142 SER A N 1
ATOM 850 C CA . SER A 1 142 ? 15.713 -19.756 42.465 1.00 46.01 142 SER A CA 1
ATOM 851 C C . SER A 1 142 ? 15.872 -21.285 42.622 1.00 41.12 142 SER A C 1
ATOM 852 O O . SER A 1 142 ? 16.332 -21.719 43.713 1.00 41.99 142 SER A O 1
ATOM 855 N N . ASN A 1 143 ? 15.547 -22.078 41.592 1.00 36.17 143 ASN A N 1
ATOM 856 C CA . ASN A 1 143 ? 15.693 -23.561 41.600 1.00 38.79 143 ASN A CA 1
ATOM 857 C C . ASN A 1 143 ? 17.168 -23.992 41.477 1.00 39.84 143 ASN A C 1
ATOM 858 O O . ASN A 1 143 ? 17.423 -25.230 41.444 1.00 44.17 143 ASN A O 1
ATOM 863 N N . GLN A 1 144 ? 18.134 -23.061 41.413 1.00 40.65 144 GLN A N 1
ATOM 864 C CA . GLN A 1 144 ? 19.575 -23.449 41.329 1.00 44.44 144 GLN A CA 1
ATOM 865 C C . GLN A 1 144 ? 20.139 -23.635 42.745 1.00 47.10 144 GLN A C 1
ATOM 866 O O . GLN A 1 144 ? 21.331 -23.996 42.843 1.00 46.35 144 GLN A O 1
ATOM 872 N N . SER A 1 145 ? 19.329 -23.411 43.796 1.00 57.59 145 SER A N 1
ATOM 873 C CA A SER A 1 145 ? 19.786 -23.504 45.210 0.50 56.18 145 SER A CA 1
ATOM 874 C CA B SER A 1 145 ? 19.774 -23.442 45.216 0.50 61.24 145 SER A CA 1
ATOM 875 C C . SER A 1 145 ? 18.626 -23.918 46.129 1.00 66.99 145 SER A C 1
ATOM 876 O O . SER A 1 145 ? 18.278 -23.151 47.057 1.00 82.48 145 SER A O 1
ATOM 881 N N A ASP A 1 146 ? 18.097 -25.141 45.947 0.50 68.77 146 ASP A N 1
ATOM 882 N N B ASP A 1 146 ? 18.041 -25.086 45.834 0.50 74.26 146 ASP A N 1
ATOM 883 C CA A ASP A 1 146 ? 17.002 -25.738 46.773 0.50 63.01 146 ASP A CA 1
ATOM 884 C CA B ASP A 1 146 ? 16.976 -25.731 46.651 0.50 76.73 146 ASP A CA 1
ATOM 885 C C A ASP A 1 146 ? 17.561 -26.806 47.727 0.50 63.19 146 ASP A C 1
ATOM 886 C C B ASP A 1 146 ? 17.653 -26.607 47.709 0.50 81.52 146 ASP A C 1
ATOM 887 O O A ASP A 1 146 ? 18.585 -27.438 47.364 0.50 69.63 146 ASP A O 1
ATOM 888 O O B ASP A 1 146 ? 18.863 -26.890 47.543 0.50 76.24 146 ASP A O 1
ATOM 897 N N A VAL A 1 147 ? 16.889 -27.020 48.874 0.50 51.30 147 VAL A N 1
ATOM 898 N N B VAL A 1 147 ? 16.908 -27.001 48.751 0.50 74.28 147 VAL A N 1
ATOM 899 C CA A VAL A 1 147 ? 17.228 -28.051 49.911 0.50 46.98 147 VAL A CA 1
ATOM 900 C CA B VAL A 1 147 ? 17.452 -27.690 49.961 0.50 67.65 147 VAL A CA 1
ATOM 901 C C A VAL A 1 147 ? 18.220 -27.435 50.899 0.50 43.23 147 VAL A C 1
ATOM 902 C C B VAL A 1 147 ? 18.486 -26.744 50.582 0.50 63.84 147 VAL A C 1
ATOM 903 O O A VAL A 1 147 ? 17.986 -27.477 52.115 0.50 41.01 147 VAL A O 1
ATOM 904 O O B VAL A 1 147 ? 18.142 -25.577 50.829 0.50 58.10 147 VAL A O 1
ATOM 911 N N A GLY A 1 148 ? 19.335 -26.965 50.353 0.50 43.42 148 GLY A N 1
ATOM 912 N N B GLY A 1 148 ? 19.717 -27.209 50.788 0.50 63.57 148 GLY A N 1
ATOM 913 C CA A GLY A 1 148 ? 20.315 -26.089 51.009 0.50 46.02 148 GLY A CA 1
ATOM 914 C CA B GLY A 1 148 ? 20.846 -26.325 51.130 0.50 59.24 148 GLY A CA 1
ATOM 915 C C A GLY A 1 148 ? 20.765 -25.082 49.982 0.50 46.22 148 GLY A C 1
ATOM 916 C C B GLY A 1 148 ? 21.094 -25.326 50.011 0.50 51.56 148 GLY A C 1
ATOM 917 O O A GLY A 1 148 ? 20.255 -25.150 48.848 0.50 47.55 148 GLY A O 1
ATOM 918 O O B GLY A 1 148 ? 20.777 -25.651 48.853 0.50 60.43 148 GLY A O 1
ATOM 919 N N . TYR A 1 149 ? 21.640 -24.159 50.352 1.00 46.25 149 TYR A N 1
ATOM 920 C CA . TYR A 1 149 ? 22.164 -23.150 49.406 1.00 52.69 149 TYR A CA 1
ATOM 921 C C . TYR A 1 149 ? 23.553 -22.764 49.903 1.00 43.44 149 TYR A C 1
ATOM 922 O O . TYR A 1 149 ? 23.772 -22.766 51.125 1.00 51.60 149 TYR A O 1
ATOM 931 N N . LEU A 1 150 ? 24.472 -22.469 48.996 1.00 29.88 150 LEU A N 1
ATOM 932 C CA . LEU A 1 150 ? 25.735 -21.792 49.383 1.00 29.81 150 LEU A CA 1
ATOM 933 C C . LEU A 1 150 ? 25.389 -20.349 49.774 1.00 34.21 150 LEU A C 1
ATOM 934 O O . LEU A 1 150 ? 24.791 -19.650 48.938 1.00 33.64 150 LEU A O 1
ATOM 939 N N . GLY A 1 151 ? 25.694 -19.946 51.009 1.00 31.70 151 GLY A N 1
ATOM 940 C CA . GLY A 1 151 ? 25.545 -18.558 51.483 1.00 32.90 151 GLY A CA 1
ATOM 941 C C . GLY A 1 151 ? 26.900 -17.886 51.602 1.00 34.28 151 GLY A C 1
ATOM 942 O O . GLY A 1 151 ? 27.823 -18.543 52.122 1.00 34.58 151 GLY A O 1
ATOM 943 N N . LEU A 1 152 ? 27.034 -16.647 51.106 1.00 30.02 152 LEU A N 1
ATOM 944 C CA . LEU A 1 152 ? 28.307 -15.875 51.161 1.00 29.27 152 LEU A CA 1
ATOM 945 C C . LEU A 1 152 ? 28.080 -14.538 51.857 1.00 29.58 152 LEU A C 1
ATOM 946 O O . LEU A 1 152 ? 27.002 -13.951 51.761 1.00 35.80 152 LEU A O 1
ATOM 951 N N . PRO A 1 153 ? 29.107 -14.004 52.556 1.00 32.10 153 PRO A N 1
ATOM 952 C CA . PRO A 1 153 ? 29.054 -12.642 53.089 1.00 34.90 153 PRO A CA 1
ATOM 953 C C . PRO A 1 153 ? 29.177 -11.591 51.987 1.00 32.65 153 PRO A C 1
ATOM 954 O O . PRO A 1 153 ? 29.557 -11.915 50.865 1.00 30.04 153 PRO A O 1
ATOM 958 N N . PRO A 1 154 ? 28.835 -10.311 52.259 1.00 33.53 154 PRO A N 1
ATOM 959 C CA . PRO A 1 154 ? 28.672 -9.315 51.199 1.00 31.31 154 PRO A CA 1
ATOM 960 C C . PRO A 1 154 ? 29.879 -8.465 50.769 1.00 30.25 154 PRO A C 1
ATOM 961 O O . PRO A 1 154 ? 29.763 -7.800 49.738 1.00 33.54 154 PRO A O 1
ATOM 965 N N . HIS A 1 155 ? 30.987 -8.505 51.509 1.00 30.65 155 HIS A N 1
ATOM 966 C CA . HIS A 1 155 ? 32.143 -7.582 51.330 1.00 32.15 155 HIS A CA 1
ATOM 967 C C . HIS A 1 155 ? 33.401 -8.349 50.908 1.00 29.71 155 HIS A C 1
ATOM 968 O O . HIS A 1 155 ? 33.639 -9.467 51.429 1.00 32.24 155 HIS A O 1
ATOM 975 N N . THR A 1 156 ? 34.189 -7.744 50.017 1.00 30.16 156 THR A N 1
ATOM 976 C CA . THR A 1 156 ? 35.461 -8.301 49.481 1.00 28.50 156 THR A CA 1
ATOM 977 C C . THR A 1 156 ? 36.357 -8.717 50.658 1.00 30.60 156 THR A C 1
ATOM 978 O O . THR A 1 156 ? 37.012 -9.773 50.557 1.00 31.15 156 THR A O 1
ATOM 982 N N . ARG A 1 157 ? 36.369 -7.949 51.751 1.00 33.04 157 ARG A N 1
ATOM 983 C CA . ARG A 1 157 ? 37.279 -8.213 52.899 1.00 30.02 157 ARG A CA 1
ATOM 984 C C . ARG A 1 157 ? 36.793 -9.430 53.700 1.00 30.42 157 ARG A C 1
ATOM 985 O O . ARG A 1 157 ? 37.597 -9.946 54.500 1.00 31.67 157 ARG A O 1
ATOM 993 N N . ASP A 1 158 ? 35.536 -9.860 53.517 1.00 28.15 158 ASP A N 1
ATOM 994 C CA . ASP A 1 158 ? 34.904 -10.926 54.345 1.00 29.89 158 ASP A CA 1
ATOM 995 C C . ASP A 1 158 ? 35.404 -12.298 53.887 1.00 29.44 158 ASP A C 1
ATOM 996 O O . ASP A 1 158 ? 36.145 -12.375 52.901 1.00 30.14 158 ASP A O 1
ATOM 1001 N N . ASN A 1 159 ? 34.987 -13.351 54.581 1.00 29.27 159 ASN A N 1
ATOM 1002 C CA . ASN A 1 159 ? 35.450 -14.729 54.309 1.00 27.27 159 ASN A CA 1
ATOM 1003 C C . ASN A 1 159 ? 34.481 -15.422 53.346 1.00 26.73 159 ASN A C 1
ATOM 1004 O O . ASN A 1 159 ? 33.495 -16.009 53.805 1.00 27.87 159 ASN A O 1
ATOM 1009 N N . TRP A 1 160 ? 34.776 -15.382 52.050 1.00 26.75 160 TRP A N 1
ATOM 1010 C CA . TRP A 1 160 ? 33.929 -16.011 51.003 1.00 27.48 160 TRP A CA 1
ATOM 1011 C C . TRP A 1 160 ? 34.730 -17.039 50.191 1.00 24.63 160 TRP A C 1
ATOM 1012 O O . TRP A 1 160 ? 34.351 -17.300 49.029 1.00 24.41 160 TRP A O 1
ATOM 1023 N N . TYR A 1 161 ? 35.787 -17.626 50.769 1.00 24.62 161 TYR A N 1
ATOM 1024 C CA . TYR A 1 161 ? 36.472 -18.801 50.176 1.00 24.71 161 TYR A CA 1
ATOM 1025 C C . TYR A 1 161 ? 35.482 -19.971 50.166 1.00 22.31 161 TYR A C 1
ATOM 1026 O O . TYR A 1 161 ? 34.783 -20.202 51.178 1.00 25.35 161 TYR A O 1
ATOM 1035 N N . VAL A 1 162 ? 35.397 -20.663 49.033 1.00 23.03 162 VAL A N 1
ATOM 1036 C CA . VAL A 1 162 ? 34.509 -21.840 48.848 1.00 23.72 162 VAL A CA 1
ATOM 1037 C C . VAL A 1 162 ? 35.374 -23.082 48.661 1.00 21.97 162 VAL A C 1
ATOM 1038 O O . VAL A 1 162 ? 36.062 -23.209 47.646 1.00 23.56 162 VAL A O 1
ATOM 1042 N N . PRO A 1 163 ? 35.364 -24.029 49.631 1.00 22.12 163 PRO A N 1
ATOM 1043 C CA . PRO A 1 163 ? 36.119 -25.276 49.489 1.00 22.58 163 PRO A CA 1
ATOM 1044 C C . PRO A 1 163 ? 35.732 -26.014 48.200 1.00 22.16 163 PRO A C 1
ATOM 1045 O O . PRO A 1 163 ? 34.573 -25.972 47.774 1.00 22.59 163 PRO A O 1
ATOM 1049 N N . ILE A 1 164 ? 36.706 -26.702 47.618 1.00 22.77 164 ILE A N 1
ATOM 1050 C CA . ILE A 1 164 ? 36.569 -27.392 46.306 1.00 24.13 164 ILE A CA 1
ATOM 1051 C C . ILE A 1 164 ? 35.603 -28.582 46.432 1.00 23.40 164 ILE A C 1
ATOM 1052 O O . ILE A 1 164 ? 35.165 -29.082 45.389 1.00 23.62 164 ILE A O 1
ATOM 1057 N N . ASP A 1 165 ? 35.290 -29.022 47.657 1.00 25.11 165 ASP A N 1
ATOM 1058 C CA . ASP A 1 165 ? 34.335 -30.130 47.928 1.00 26.88 165 ASP A CA 1
ATOM 1059 C C . ASP A 1 165 ? 33.057 -29.596 48.591 1.00 25.42 165 ASP A C 1
ATOM 1060 O O . ASP A 1 165 ? 32.329 -30.390 49.223 1.00 26.58 165 ASP A O 1
ATOM 1065 N N . SER A 1 166 ? 32.781 -28.304 48.449 1.00 22.86 166 SER A N 1
ATOM 1066 C CA A SER A 1 166 ? 31.539 -27.668 48.966 0.50 23.31 166 SER A CA 1
ATOM 1067 C CA B SER A 1 166 ? 31.543 -27.664 48.965 0.50 24.07 166 SER A CA 1
ATOM 1068 C C . SER A 1 166 ? 30.310 -28.338 48.359 1.00 22.77 166 SER A C 1
ATOM 1069 O O . SER A 1 166 ? 30.207 -28.516 47.130 1.00 23.35 166 SER A O 1
ATOM 1074 N N . PRO A 1 167 ? 29.317 -28.720 49.191 1.00 24.13 167 PRO A N 1
ATOM 1075 C CA . PRO A 1 167 ? 28.034 -29.173 48.670 1.00 25.45 167 PRO A CA 1
ATOM 1076 C C . PRO A 1 167 ? 27.472 -28.208 47.618 1.00 24.79 167 PRO A C 1
ATOM 1077 O O . PRO A 1 167 ? 27.524 -27.004 47.808 1.00 26.89 167 PRO A O 1
ATOM 1081 N N . GLY A 1 168 ? 26.956 -28.769 46.524 1.00 22.30 168 GLY A N 1
ATOM 1082 C CA . GLY A 1 168 ? 26.257 -28.020 45.462 1.00 22.92 168 GLY A CA 1
ATOM 1083 C C . GLY A 1 168 ? 27.145 -27.688 44.278 1.00 23.08 168 GLY A C 1
ATOM 1084 O O . GLY A 1 168 ? 26.588 -27.285 43.242 1.00 22.80 168 GLY A O 1
ATOM 1085 N N . LEU A 1 169 ? 28.469 -27.846 44.372 1.00 22.18 169 LEU A N 1
ATOM 1086 C CA . LEU A 1 169 ? 29.340 -27.518 43.211 1.00 21.11 169 LEU A CA 1
ATOM 1087 C C . LEU A 1 169 ? 29.101 -28.481 42.040 1.00 18.72 169 LEU A C 1
ATOM 1088 O O . LEU A 1 169 ? 29.034 -29.720 42.250 1.00 22.09 169 LEU A O 1
ATOM 1093 N N . ARG A 1 170 ? 29.034 -27.907 40.839 1.00 20.55 170 ARG A N 1
ATOM 1094 C CA . ARG A 1 170 ? 29.212 -28.637 39.565 1.00 20.88 170 ARG A CA 1
ATOM 1095 C C . ARG A 1 170 ? 30.719 -28.662 39.319 1.00 20.83 170 ARG A C 1
ATOM 1096 O O . ARG A 1 170 ? 31.351 -27.597 39.447 1.00 23.10 170 ARG A O 1
ATOM 1104 N N . LEU A 1 171 ? 31.283 -29.829 39.044 1.00 21.25 171 LEU A N 1
ATOM 1105 C CA . LEU A 1 171 ? 32.757 -30.010 38.965 1.00 21.40 171 LEU A CA 1
ATOM 1106 C C . LEU A 1 171 ? 33.204 -30.273 37.522 1.00 25.01 171 LEU A C 1
ATOM 1107 O O . LEU A 1 171 ? 32.610 -31.107 36.829 1.00 29.87 171 LEU A O 1
ATOM 1112 N N . VAL A 1 172 ? 34.277 -29.601 37.133 1.00 23.58 172 VAL A N 1
ATOM 1113 C CA A VAL A 1 172 ? 34.892 -29.662 35.781 0.50 22.26 172 VAL A CA 1
ATOM 1114 C CA B VAL A 1 172 ? 34.886 -29.764 35.788 0.50 23.83 172 VAL A CA 1
ATOM 1115 C C . VAL A 1 172 ? 36.400 -29.868 35.946 1.00 22.01 172 VAL A C 1
ATOM 1116 O O . VAL A 1 172 ? 36.958 -29.278 36.889 1.00 23.14 172 VAL A O 1
ATOM 1123 N N . SER A 1 173 ? 37.009 -30.612 35.026 1.00 22.37 173 SER A N 1
ATOM 1124 C CA . SER A 1 173 ? 38.463 -30.891 35.002 1.00 21.78 173 SER A CA 1
ATOM 1125 C C . SER A 1 173 ? 39.102 -30.223 33.785 1.00 20.42 173 SER A C 1
ATOM 1126 O O . SER A 1 173 ? 38.455 -30.142 32.715 1.00 21.21 173 SER A O 1
ATOM 1129 N N . PHE A 1 174 ? 40.356 -29.804 33.933 1.00 19.93 174 PHE A N 1
ATOM 1130 C CA . PHE A 1 174 ? 41.127 -29.135 32.858 1.00 20.78 174 PHE A CA 1
ATOM 1131 C C . PHE A 1 174 ? 42.609 -29.150 33.230 1.00 19.79 174 PHE A C 1
ATOM 1132 O O . PHE A 1 174 ? 42.965 -29.304 34.408 1.00 22.43 174 PHE A O 1
ATOM 1140 N N . MET A 1 175 ? 43.446 -29.004 32.224 1.00 21.48 175 MET A N 1
ATOM 1141 C CA . MET A 1 175 ? 44.899 -28.792 32.395 1.00 21.26 175 MET A CA 1
ATOM 1142 C C . MET A 1 175 ? 45.140 -27.300 32.220 1.00 22.79 175 MET A C 1
ATOM 1143 O O . MET A 1 175 ? 44.851 -26.734 31.159 1.00 22.85 175 MET A O 1
ATOM 1148 N N . PRO A 1 176 ? 45.641 -26.603 33.259 1.00 22.30 176 PRO A N 1
ATOM 1149 C CA . PRO A 1 176 ? 46.010 -25.200 33.102 1.00 23.62 176 PRO A CA 1
ATOM 1150 C C . PRO A 1 176 ? 47.296 -25.068 32.280 1.00 24.35 176 PRO A C 1
ATOM 1151 O O . PRO A 1 176 ? 47.905 -26.082 31.907 1.00 24.60 176 PRO A O 1
ATOM 1155 N N . THR A 1 177 ? 47.654 -23.828 31.958 1.00 23.87 177 THR A N 1
ATOM 1156 C CA . THR A 1 177 ? 48.890 -23.507 31.209 1.00 23.96 177 THR A CA 1
ATOM 1157 C C . THR A 1 177 ? 49.642 -22.434 31.983 1.00 23.59 177 THR A C 1
ATOM 1158 O O . THR A 1 177 ? 49.013 -21.441 32.360 1.00 26.57 177 THR A O 1
ATOM 1162 N N . ALA A 1 178 ? 50.939 -22.624 32.194 1.00 25.85 178 ALA A N 1
ATOM 1163 C CA . ALA A 1 178 ? 51.793 -21.626 32.870 1.00 26.05 178 ALA A CA 1
ATOM 1164 C C . ALA A 1 178 ? 53.021 -21.315 32.003 1.00 30.06 178 ALA A C 1
ATOM 1165 O O . ALA A 1 178 ? 53.349 -22.107 31.100 1.00 28.63 178 ALA A O 1
ATOM 1167 N N . THR A 1 179 ? 53.644 -20.166 32.260 1.00 27.35 179 THR A N 1
ATOM 1168 C CA . THR A 1 179 ? 54.860 -19.688 31.557 1.00 26.54 179 THR A CA 1
ATOM 1169 C C . THR A 1 179 ? 56.071 -20.518 31.994 1.00 27.76 179 THR A C 1
ATOM 1170 O O . THR A 1 179 ? 56.107 -20.988 33.156 1.00 30.71 179 THR A O 1
ATOM 1174 N N . GLY A 1 180 ? 57.029 -20.676 31.072 1.00 30.85 180 GLY A N 1
ATOM 1175 C CA . GLY A 1 180 ? 58.397 -21.146 31.362 1.00 33.50 180 GLY A CA 1
ATOM 1176 C C . GLY A 1 180 ? 58.414 -22.502 32.046 1.00 30.60 180 GLY A C 1
ATOM 1177 O O . GLY A 1 180 ? 57.866 -23.478 31.453 1.00 32.60 180 GLY A O 1
ATOM 1178 N N . ASN A 1 181 ? 59.031 -22.572 33.229 1.00 30.94 181 ASN A N 1
ATOM 1179 C CA . ASN A 1 181 ? 59.342 -23.838 33.952 1.00 32.33 181 ASN A CA 1
ATOM 1180 C C . ASN A 1 181 ? 58.263 -24.165 34.995 1.00 29.80 181 ASN A C 1
ATOM 1181 O O . ASN A 1 181 ? 58.418 -25.182 35.700 1.00 32.68 181 ASN A O 1
ATOM 1186 N N . GLU A 1 182 ? 57.213 -23.347 35.101 1.00 29.72 182 GLU A N 1
ATOM 1187 C CA . GLU A 1 182 ? 56.084 -23.591 36.042 1.00 30.19 182 GLU A CA 1
ATOM 1188 C C . GLU A 1 182 ? 55.164 -24.663 35.437 1.00 28.08 182 GLU A C 1
ATOM 1189 O O . GLU A 1 182 ? 54.671 -24.479 34.290 1.00 30.98 182 GLU A O 1
ATOM 1195 N N . LYS A 1 183 ? 54.989 -25.772 36.160 1.00 28.39 183 LYS A N 1
ATOM 1196 C CA . LYS A 1 183 ? 54.218 -26.948 35.676 1.00 27.04 183 LYS A CA 1
ATOM 1197 C C . LYS A 1 183 ? 53.115 -27.272 36.688 1.00 24.68 183 LYS A C 1
ATOM 1198 O O . LYS A 1 183 ? 53.401 -27.406 37.902 1.00 29.51 183 LYS A O 1
ATOM 1204 N N . PHE A 1 184 ? 51.888 -27.380 36.181 1.00 27.05 184 PHE A N 1
ATOM 1205 C CA . PHE A 1 184 ? 50.666 -27.631 36.973 1.00 26.98 184 PHE A CA 1
ATOM 1206 C C . PHE A 1 184 ? 50.034 -28.942 36.504 1.00 27.89 184 PHE A C 1
ATOM 1207 O O . PHE A 1 184 ? 50.029 -29.226 35.293 1.00 28.98 184 PHE A O 1
ATOM 1215 N N . GLY A 1 185 ? 49.522 -29.716 37.463 1.00 27.46 185 GLY A N 1
ATOM 1216 C CA . GLY A 1 185 ? 48.788 -30.953 37.183 1.00 26.87 185 GLY A CA 1
ATOM 1217 C C . GLY A 1 185 ? 47.340 -30.666 36.831 1.00 25.87 185 GLY A C 1
ATOM 1218 O O . GLY A 1 185 ? 46.995 -29.518 36.497 1.00 27.45 185 GLY A O 1
ATOM 1219 N N . GLN A 1 186 ? 46.510 -31.688 36.899 1.00 25.87 186 GLN A N 1
ATOM 1220 C CA . GLN A 1 186 ? 45.084 -31.586 36.527 1.00 21.65 186 GLN A CA 1
ATOM 1221 C C . GLN A 1 186 ? 44.358 -30.684 37.534 1.00 23.72 186 GLN A C 1
ATOM 1222 O O . GLN A 1 186 ? 44.387 -30.948 38.758 1.00 24.01 186 GLN A O 1
ATOM 1228 N N . GLY A 1 187 ? 43.731 -29.636 37.018 1.00 21.36 187 GLY A N 1
ATOM 1229 C CA . GLY A 1 187 ? 42.950 -28.675 37.805 1.00 21.88 187 GLY A CA 1
ATOM 1230 C C . GLY A 1 187 ? 41.481 -29.055 37.898 1.00 20.48 187 GLY A C 1
ATOM 1231 O O . GLY A 1 187 ? 40.980 -29.879 37.088 1.00 23.70 187 GLY A O 1
ATOM 1232 N N . THR A 1 188 ? 40.821 -28.490 38.901 1.00 19.84 188 THR A N 1
ATOM 1233 C CA . THR A 1 188 ? 39.374 -28.657 39.141 1.00 22.02 188 THR A CA 1
ATOM 1234 C C . THR A 1 188 ? 38.733 -27.280 39.298 1.00 21.22 188 THR A C 1
ATOM 1235 O O . THR A 1 188 ? 39.294 -26.433 40.012 1.00 22.44 188 THR A O 1
ATOM 1239 N N . LEU A 1 189 ? 37.582 -27.083 38.667 1.00 21.88 189 LEU A N 1
ATOM 1240 C CA . LEU A 1 189 ? 36.700 -25.937 38.969 1.00 22.52 189 LEU A CA 1
ATOM 1241 C C . LEU A 1 189 ? 35.367 -26.488 39.458 1.00 21.20 189 LEU A C 1
ATOM 1242 O O . LEU A 1 189 ? 34.882 -27.522 38.917 1.00 20.69 189 LEU A O 1
ATOM 1247 N N . GLY A 1 190 ? 34.852 -25.851 40.499 1.00 21.83 190 GLY A N 1
ATOM 1248 C CA . GLY A 1 190 ? 33.497 -26.079 41.005 1.00 22.62 190 GLY A CA 1
ATOM 1249 C C . GLY A 1 190 ? 32.699 -24.801 40.852 1.00 21.06 190 GLY A C 1
ATOM 1250 O O . GLY A 1 190 ? 33.232 -23.726 41.152 1.00 21.82 190 GLY A O 1
ATOM 1251 N N . TYR A 1 191 ? 31.469 -24.885 40.382 1.00 21.70 191 TYR A N 1
ATOM 1252 C CA . TYR A 1 191 ? 30.617 -23.681 40.287 1.00 21.05 191 TYR A CA 1
ATOM 1253 C C . TYR A 1 191 ? 29.215 -24.000 40.805 1.00 19.99 191 TYR A C 1
ATOM 1254 O O . TYR A 1 191 ? 28.738 -25.154 40.713 1.00 21.18 191 TYR A O 1
ATOM 1263 N N . CYS A 1 192 ? 28.548 -22.970 41.312 1.00 21.25 192 CYS A N 1
ATOM 1264 C CA . CYS A 1 192 ? 27.143 -23.077 41.778 1.00 22.23 192 CYS A CA 1
ATOM 1265 C C . CYS A 1 192 ? 26.561 -21.691 42.043 1.00 21.65 192 CYS A C 1
ATOM 1266 O O . CYS A 1 192 ? 27.319 -20.713 42.157 1.00 23.21 192 CYS A O 1
ATOM 1269 N N . ALA A 1 193 ? 25.239 -21.628 42.129 1.00 22.50 193 ALA A N 1
ATOM 1270 C CA . ALA A 1 193 ? 24.517 -20.419 42.553 1.00 23.95 193 ALA A CA 1
ATOM 1271 C C . ALA A 1 193 ? 24.882 -20.150 44.016 1.00 24.56 193 ALA A C 1
ATOM 1272 O O . ALA A 1 193 ? 25.120 -21.107 44.765 1.00 24.64 193 ALA A O 1
ATOM 1274 N N . ALA A 1 194 ? 24.933 -18.886 44.410 1.00 25.67 194 ALA A N 1
ATOM 1275 C CA . ALA A 1 194 ? 25.187 -18.487 45.810 1.00 27.51 194 ALA A CA 1
ATOM 1276 C C . ALA A 1 194 ? 24.230 -17.360 46.191 1.00 28.61 194 ALA A C 1
ATOM 1277 O O . ALA A 1 194 ? 23.974 -16.470 45.357 1.00 28.01 194 ALA A O 1
ATOM 1279 N N . THR A 1 195 ? 23.709 -17.400 47.411 1.00 28.92 195 THR A N 1
ATOM 1280 C CA . THR A 1 195 ? 22.951 -16.272 48.003 1.00 32.57 195 THR A CA 1
ATOM 1281 C C . THR A 1 195 ? 23.943 -15.412 48.780 1.00 32.81 195 THR A C 1
ATOM 1282 O O . THR A 1 195 ? 24.833 -15.965 49.431 1.00 37.77 195 THR A O 1
ATOM 1286 N N . ILE A 1 196 ? 23.795 -14.097 48.695 1.00 33.01 196 ILE A N 1
ATOM 1287 C CA . ILE A 1 196 ? 24.628 -13.146 49.477 1.00 34.09 196 ILE A CA 1
ATOM 1288 C C . ILE A 1 196 ? 23.822 -12.738 50.708 1.00 34.18 196 ILE A C 1
ATOM 1289 O O . ILE A 1 196 ? 22.634 -12.376 50.539 1.00 35.39 196 ILE A O 1
ATOM 1294 N N . GLN A 1 197 ? 24.450 -12.820 51.889 1.00 35.19 197 GLN A N 1
ATOM 1295 C CA . GLN A 1 197 ? 23.807 -12.708 53.232 1.00 43.20 197 GLN A CA 1
ATOM 1296 C C . GLN A 1 197 ? 24.332 -11.476 53.977 1.00 52.32 197 GLN A C 1
ATOM 1297 O O . GLN A 1 197 ? 25.520 -11.162 53.813 1.00 56.03 197 GLN A O 1
ATOM 1303 N N . ASN A 1 198 ? 23.470 -10.819 54.766 1.00 60.42 198 ASN A N 1
ATOM 1304 C CA . ASN A 1 198 ? 23.845 -9.783 55.772 1.00 62.90 198 ASN A CA 1
ATOM 1305 C C . ASN A 1 198 ? 24.439 -8.542 55.094 1.00 59.06 198 ASN A C 1
ATOM 1306 O O . ASN A 1 198 ? 25.475 -8.047 55.599 1.00 66.18 198 ASN A O 1
ATOM 1311 N N . THR A 1 199 ? 23.822 -8.056 54.003 1.00 58.63 199 THR A N 1
ATOM 1312 C CA . THR A 1 199 ? 24.236 -6.804 53.304 1.00 52.48 199 THR A CA 1
ATOM 1313 C C . THR A 1 199 ? 24.093 -5.599 54.248 1.00 60.57 199 THR A C 1
ATOM 1314 O O . THR A 1 199 ? 23.178 -5.623 55.115 1.00 56.54 199 THR A O 1
ATOM 1318 N N . SER A 1 200 ? 24.947 -4.582 54.070 1.00 55.44 200 SER A N 1
ATOM 1319 C CA . SER A 1 200 ? 25.010 -3.354 54.912 1.00 57.80 200 SER A CA 1
ATOM 1320 C C . SER A 1 200 ? 23.687 -2.582 54.838 1.00 57.79 200 SER A C 1
ATOM 1321 O O . SER A 1 200 ? 23.287 -2.024 55.863 1.00 60.29 200 SER A O 1
ATOM 1324 N N . SER A 1 201 ? 23.043 -2.551 53.667 1.00 60.53 201 SER A N 1
ATOM 1325 C CA . SER A 1 201 ? 21.759 -1.840 53.420 1.00 62.82 201 SER A CA 1
ATOM 1326 C C . SER A 1 201 ? 20.593 -2.583 54.082 1.00 61.78 201 SER A C 1
ATOM 1327 O O . SER A 1 201 ? 19.582 -1.935 54.374 1.00 66.35 201 SER A O 1
ATOM 1330 N N . GLY A 1 202 ? 20.715 -3.901 54.264 1.00 61.33 202 GLY A N 1
ATOM 1331 C CA . GLY A 1 202 ? 19.609 -4.778 54.688 1.00 60.19 202 GLY A CA 1
ATOM 1332 C C . GLY A 1 202 ? 18.713 -5.176 53.524 1.00 59.40 202 GLY A C 1
ATOM 1333 O O . GLY A 1 202 ? 17.663 -5.778 53.788 1.00 69.39 202 GLY A O 1
ATOM 1334 N N . THR A 1 203 ? 19.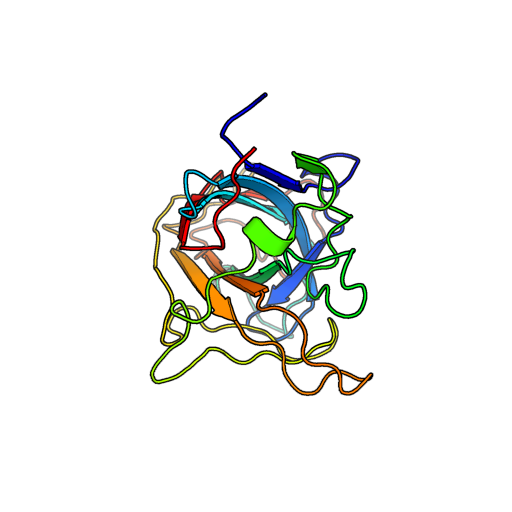107 -4.865 52.284 1.00 54.85 203 THR A N 1
ATOM 1335 C CA . THR A 1 203 ? 18.411 -5.290 51.038 1.00 56.25 203 THR A CA 1
ATOM 1336 C C . THR A 1 203 ? 18.949 -6.663 50.623 1.00 55.00 203 THR A C 1
ATOM 1337 O O . THR A 1 203 ? 20.173 -6.846 50.692 1.00 63.71 203 THR A O 1
ATOM 1341 N N . THR A 1 204 ? 18.067 -7.588 50.229 1.00 45.17 204 THR A N 1
ATOM 1342 C CA . THR A 1 204 ? 18.437 -8.917 49.684 1.00 44.59 204 THR A CA 1
ATOM 1343 C C . THR A 1 204 ? 18.971 -8.720 48.268 1.00 41.26 204 THR A C 1
ATOM 1344 O O . THR A 1 204 ? 18.226 -8.331 47.370 1.00 42.13 204 THR A O 1
ATOM 1348 N N . PRO A 1 205 ? 20.272 -8.987 48.010 1.00 37.38 205 PRO A N 1
ATOM 1349 C CA . PRO A 1 205 ? 20.800 -8.913 46.655 1.00 34.98 205 PRO A CA 1
ATOM 1350 C C . PRO A 1 205 ? 20.290 -10.090 45.821 1.00 33.21 205 PRO A C 1
ATOM 1351 O O . PRO A 1 205 ? 19.918 -11.099 46.376 1.00 34.96 205 PRO A O 1
ATOM 1355 N N . SER A 1 206 ? 20.329 -9.941 44.502 1.00 32.63 206 SER A N 1
ATOM 1356 C CA . SER A 1 206 ? 20.115 -11.062 43.556 1.00 30.84 206 SER A CA 1
ATOM 1357 C C . SER A 1 206 ? 21.227 -12.092 43.794 1.00 28.60 206 SER A C 1
ATOM 1358 O O . SER A 1 206 ? 22.306 -11.708 44.308 1.00 27.83 206 SER A O 1
ATOM 1361 N N . ASP A 1 207 ? 20.974 -13.353 43.455 1.00 27.47 207 ASP A N 1
ATOM 1362 C CA . ASP A 1 207 ? 21.974 -14.444 43.591 1.00 26.11 207 ASP A CA 1
ATOM 1363 C C . ASP A 1 207 ? 23.194 -14.166 42.702 1.00 24.06 207 ASP A C 1
ATOM 1364 O O . ASP A 1 207 ? 23.094 -13.440 41.674 1.00 25.15 207 ASP A O 1
ATOM 1369 N N . ALA A 1 208 ? 24.319 -14.742 43.113 1.00 26.16 208 ALA A N 1
ATOM 1370 C CA . ALA A 1 208 ? 25.621 -14.689 42.425 1.00 24.19 208 ALA A CA 1
ATOM 1371 C C . ALA A 1 208 ? 25.980 -16.092 41.920 1.00 25.62 208 ALA A C 1
ATOM 1372 O O . ALA A 1 208 ? 25.248 -17.049 42.208 1.00 22.09 208 ALA A O 1
ATOM 1374 N N . ILE A 1 209 ? 27.091 -16.208 41.202 1.00 24.60 209 ILE A N 1
ATOM 1375 C CA . ILE A 1 209 ? 27.675 -17.517 40.800 1.00 24.48 209 ILE A CA 1
ATOM 1376 C C . ILE A 1 209 ? 29.068 -17.589 41.415 1.00 22.64 209 ILE A C 1
ATOM 1377 O O . ILE A 1 209 ? 29.855 -16.666 41.176 1.00 24.30 209 ILE A O 1
ATOM 1382 N N . ALA A 1 210 ? 29.331 -18.625 42.213 1.00 23.25 210 ALA A N 1
ATOM 1383 C CA . ALA A 1 210 ? 30.658 -18.886 42.802 1.00 21.94 210 ALA A CA 1
ATOM 1384 C C . ALA A 1 210 ? 31.422 -19.817 41.863 1.00 20.45 210 ALA A C 1
ATOM 1385 O O . ALA A 1 210 ? 30.832 -20.796 41.387 1.00 22.74 210 ALA A O 1
ATOM 1387 N N . PHE A 1 211 ? 32.701 -19.510 41.635 1.00 21.20 211 PHE A N 1
ATOM 1388 C CA . PHE A 1 211 ? 33.641 -20.330 40.840 1.00 21.99 211 PHE A CA 1
ATOM 1389 C C . PHE A 1 211 ? 34.849 -20.584 41.726 1.00 21.74 211 PHE A C 1
ATOM 1390 O O . PHE A 1 211 ? 35.569 -19.625 42.036 1.00 26.82 211 PHE A O 1
ATOM 1398 N N . THR A 1 212 ? 35.033 -21.824 42.163 1.00 21.42 212 THR A N 1
ATOM 1399 C CA . THR A 1 212 ? 36.170 -22.188 43.038 1.00 20.83 212 THR A CA 1
ATOM 1400 C C . THR A 1 212 ? 37.100 -23.141 42.294 1.00 19.31 212 THR A C 1
ATOM 1401 O O . THR A 1 212 ? 36.638 -24.009 41.526 1.00 22.17 212 THR A O 1
ATOM 1405 N N . VAL A 1 213 ? 38.395 -22.894 42.455 1.00 20.52 213 VAL A N 1
ATOM 1406 C CA . VAL A 1 213 ? 39.444 -23.522 41.609 1.00 22.54 213 VAL A CA 1
ATOM 1407 C C . VAL A 1 213 ? 40.516 -24.148 42.504 1.00 23.22 213 VAL A C 1
ATOM 1408 O O . VAL A 1 213 ? 40.909 -23.541 43.533 1.00 22.33 213 VAL A O 1
ATOM 1412 N N . SER A 1 214 ? 40.982 -25.326 42.099 1.00 22.38 214 SER A N 1
ATOM 1413 C CA . SER A 1 214 ? 42.173 -25.986 42.677 1.00 23.28 214 SER A CA 1
ATOM 1414 C C . SER A 1 214 ? 43.178 -26.237 41.552 1.00 23.99 214 SER A C 1
ATOM 1415 O O . SER A 1 214 ? 42.828 -26.971 40.616 1.00 22.97 214 SER A O 1
ATOM 1418 N N . LEU A 1 215 ? 44.355 -25.614 41.626 1.00 23.93 215 LEU A N 1
ATOM 1419 C CA . LEU A 1 215 ? 45.479 -25.876 40.692 1.00 24.59 215 LEU A CA 1
ATOM 1420 C C . LEU A 1 215 ? 46.632 -26.516 41.460 1.00 26.07 215 LEU A C 1
ATOM 1421 O O . LEU A 1 215 ? 47.478 -25.813 42.017 1.00 25.34 215 LEU A O 1
ATOM 1426 N N . PRO A 1 216 ? 46.720 -27.864 41.512 1.00 25.71 216 PRO A N 1
ATOM 1427 C CA . PRO A 1 216 ? 47.913 -28.517 42.045 1.00 25.67 216 PRO A CA 1
ATOM 1428 C C . PRO A 1 216 ? 49.133 -28.232 41.157 1.00 27.31 216 PRO A C 1
ATOM 1429 O O . PRO A 1 216 ? 49.010 -28.249 39.947 1.00 26.47 216 PRO A O 1
ATOM 1433 N N . GLN A 1 217 ? 50.277 -27.988 41.786 1.00 29.11 217 GLN A N 1
ATOM 1434 C CA . GLN A 1 217 ? 51.535 -27.625 41.097 1.00 30.33 217 GLN A CA 1
ATOM 1435 C C . GLN A 1 217 ? 52.516 -28.801 41.174 1.00 31.44 217 GLN A C 1
ATOM 1436 O O . GLN A 1 217 ? 52.782 -29.282 42.296 1.00 34.88 217 GLN A O 1
ATOM 1442 N N . THR A 1 218 ? 53.060 -29.205 40.022 1.00 30.47 218 THR A N 1
ATOM 1443 C CA A THR A 1 218 ? 53.978 -30.368 39.881 0.50 33.80 218 THR A CA 1
ATOM 1444 C CA B THR A 1 218 ? 53.978 -30.369 39.891 0.50 34.57 218 THR A CA 1
ATOM 1445 C C . THR A 1 218 ? 55.433 -29.925 40.090 1.00 34.39 218 THR A C 1
ATOM 1446 O O . THR A 1 218 ? 56.170 -30.657 40.755 1.00 37.45 218 THR A O 1
ATOM 1453 N N . SER A 1 219 ? 55.826 -28.783 39.523 1.00 37.03 219 SER A N 1
ATOM 1454 C CA . SER A 1 219 ? 57.238 -28.313 39.569 1.00 37.48 219 SER A CA 1
ATOM 1455 C C . SER A 1 219 ? 57.322 -26.822 39.243 1.00 35.25 219 SER A C 1
ATOM 1456 O O . SER A 1 219 ? 56.308 -26.224 38.817 1.00 30.92 219 SER A O 1
ATOM 1459 N N . GLY A 1 220 ? 58.499 -26.246 39.463 1.00 34.77 220 GLY A N 1
ATOM 1460 C CA . GLY A 1 220 ? 58.724 -24.801 39.324 1.00 35.91 220 GLY A CA 1
ATOM 1461 C C . GLY A 1 220 ? 59.082 -24.202 40.662 1.00 31.74 220 GLY A C 1
ATOM 1462 O O . GLY A 1 220 ? 59.909 -24.798 41.354 1.00 35.06 220 GLY A O 1
ATOM 1463 N N . SER A 1 221 ? 58.486 -23.061 41.007 1.00 32.01 221 SER A N 1
ATOM 1464 C CA . SER A 1 221 ? 58.898 -22.223 42.159 1.00 32.91 221 SER A CA 1
ATOM 1465 C C . SER A 1 221 ? 57.724 -22.081 43.135 1.00 32.35 221 SER A C 1
ATOM 1466 O O . SER A 1 221 ? 56.603 -22.556 42.816 1.00 30.31 221 SER A O 1
ATOM 1469 N N . ASN A 1 222 ? 57.993 -21.474 44.293 1.00 33.09 222 ASN A N 1
ATOM 1470 C CA . ASN A 1 222 ? 56.978 -21.139 45.322 1.00 36.07 222 ASN A CA 1
ATOM 1471 C C . ASN A 1 222 ? 56.301 -19.826 44.918 1.00 33.45 222 ASN A C 1
ATOM 1472 O O . ASN A 1 222 ? 56.939 -18.755 45.024 1.00 33.00 222 ASN A O 1
ATOM 1477 N N . TRP A 1 223 ? 55.041 -19.919 44.483 1.00 30.82 223 TRP A N 1
ATOM 1478 C CA . TRP A 1 223 ? 54.236 -18.763 44.007 1.00 29.46 223 TRP A CA 1
ATOM 1479 C C . TRP A 1 223 ? 53.943 -17.775 45.151 1.00 31.33 223 TRP A C 1
ATOM 1480 O O . TRP A 1 223 ? 53.499 -16.647 44.846 1.00 32.59 223 TRP A O 1
ATOM 1491 N N . PHE A 1 224 ? 54.211 -18.143 46.409 1.00 33.40 224 PHE A N 1
ATOM 1492 C CA . PHE A 1 224 ? 53.888 -17.304 47.597 1.00 33.89 224 PHE A CA 1
ATOM 1493 C C . PHE A 1 224 ? 55.083 -16.451 48.026 1.00 36.35 224 PHE A C 1
ATOM 1494 O O . PHE A 1 224 ? 54.903 -15.595 48.906 1.00 41.13 224 PHE A O 1
ATOM 1502 N N . ASP A 1 225 ? 56.259 -16.665 47.441 1.00 39.25 225 ASP A N 1
ATOM 1503 C CA . ASP A 1 225 ? 57.513 -16.029 47.922 1.00 39.91 225 ASP A CA 1
ATOM 1504 C C . ASP A 1 225 ? 57.766 -14.757 47.104 1.00 36.26 225 ASP A C 1
ATOM 1505 O O . ASP A 1 225 ? 57.247 -13.698 47.493 1.00 44.20 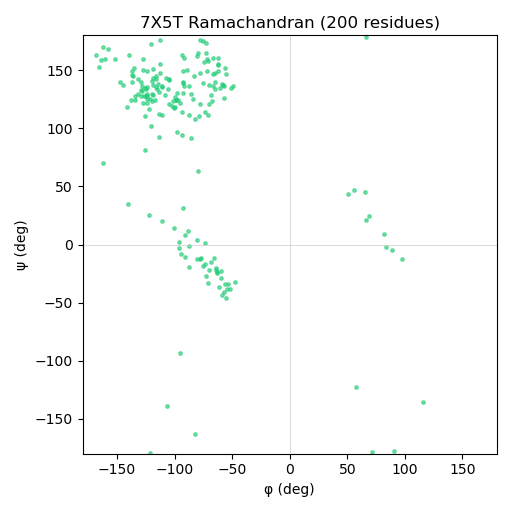225 ASP A O 1
ATOM 1510 N N . GLN A 1 226 ? 58.535 -14.848 46.021 1.00 33.26 226 GLN A N 1
ATOM 1511 C CA . GLN A 1 226 ? 58.993 -13.657 45.258 1.00 32.05 226 GLN A CA 1
ATOM 1512 C C . GLN A 1 226 ? 57.916 -13.199 44.277 1.00 29.05 226 GLN A C 1
ATOM 1513 O O . GLN A 1 226 ? 57.182 -14.059 43.725 1.00 34.64 226 GLN A O 1
ATOM 1519 N N . ASN A 1 227 ? 57.842 -11.883 44.094 1.00 32.82 227 ASN A N 1
ATOM 1520 C CA . ASN A 1 227 ? 57.043 -11.205 43.045 1.00 34.46 227 ASN A CA 1
ATOM 1521 C C . ASN A 1 227 ? 57.745 -11.484 41.717 1.00 36.27 227 ASN A C 1
ATOM 1522 O O . ASN A 1 227 ? 58.873 -11.006 41.550 1.00 41.16 227 ASN A O 1
ATOM 1527 N N . ALA A 1 228 ? 57.131 -12.268 40.835 1.00 34.74 228 ALA A N 1
ATOM 1528 C CA . ALA A 1 228 ? 57.622 -12.479 39.454 1.00 31.65 228 ALA A CA 1
ATOM 1529 C C . ALA A 1 228 ? 56.479 -12.147 38.503 1.00 31.22 228 ALA A C 1
ATOM 1530 O O . ALA A 1 228 ? 55.758 -13.034 38.071 1.00 31.58 228 ALA A O 1
ATOM 1532 N N . PRO A 1 229 ? 56.253 -10.851 38.194 1.00 34.40 229 PRO A N 1
ATOM 1533 C CA . PRO A 1 229 ? 55.025 -10.418 37.526 1.00 35.22 229 PRO A CA 1
ATOM 1534 C C . PRO A 1 229 ? 54.831 -10.976 36.107 1.00 30.58 229 PRO A C 1
ATOM 1535 O O . PRO A 1 229 ? 53.713 -11.001 35.649 1.00 36.09 229 PRO A O 1
ATOM 1539 N N . ASP A 1 230 ? 55.922 -11.422 35.476 1.00 31.27 230 ASP A N 1
ATOM 1540 C CA . ASP A 1 230 ? 55.977 -12.014 34.112 1.00 36.45 230 ASP A CA 1
ATOM 1541 C C . ASP A 1 230 ? 55.551 -13.493 34.140 1.00 30.56 230 ASP A C 1
ATOM 1542 O O . ASP A 1 230 ? 55.371 -14.071 33.058 1.00 30.41 230 ASP A O 1
ATOM 1547 N N . THR A 1 231 ? 55.450 -14.099 35.322 1.00 27.42 231 THR A N 1
ATOM 1548 C CA . THR A 1 231 ? 55.205 -15.553 35.502 1.00 25.69 231 THR A CA 1
ATOM 1549 C C . THR A 1 231 ? 53.718 -15.738 35.798 1.00 25.66 231 THR A C 1
ATOM 1550 O O . THR A 1 231 ? 53.237 -15.199 36.820 1.00 27.35 231 THR A O 1
ATOM 1554 N N . VAL A 1 232 ? 53.016 -16.462 34.926 1.00 23.92 232 VAL A N 1
ATOM 1555 C CA . VAL A 1 232 ? 51.523 -16.465 34.891 1.00 26.10 232 VAL A CA 1
ATOM 1556 C C . VAL A 1 232 ? 51.027 -17.902 34.706 1.00 25.61 232 VAL A C 1
ATOM 1557 O O . VAL A 1 232 ? 51.665 -18.683 33.957 1.00 25.22 232 VAL A O 1
ATOM 1561 N N . VAL A 1 233 ? 49.886 -18.216 35.318 1.00 24.84 233 VAL A N 1
ATOM 1562 C CA . VAL A 1 233 ? 49.135 -19.474 35.064 1.00 26.01 233 VAL A CA 1
ATOM 1563 C C . VAL A 1 233 ? 47.716 -19.083 34.644 1.00 23.95 233 VAL A C 1
ATOM 1564 O O . VAL A 1 233 ? 47.141 -18.160 35.260 1.00 23.96 233 VAL A O 1
ATOM 1568 N N . THR A 1 234 ? 47.196 -19.728 33.600 1.00 22.89 234 THR A N 1
ATOM 1569 C CA . THR A 1 234 ? 45.799 -19.539 33.163 1.00 22.62 234 THR A CA 1
ATOM 1570 C C . THR A 1 234 ? 45.060 -20.870 33.259 1.00 22.26 234 THR A C 1
ATOM 1571 O O . THR A 1 234 ? 45.638 -21.923 32.919 1.00 23.52 234 THR A O 1
ATOM 1575 N N . THR A 1 235 ? 43.793 -20.803 33.643 1.00 22.17 235 THR A N 1
ATOM 1576 C CA . THR A 1 235 ? 42.869 -21.958 33.604 1.00 21.47 235 THR A CA 1
ATOM 1577 C C . THR A 1 235 ? 42.534 -22.312 32.154 1.00 20.78 235 THR A C 1
ATOM 1578 O O . THR A 1 235 ? 42.027 -23.429 31.931 1.00 22.54 235 THR A O 1
ATOM 1582 N N . GLY A 1 236 ? 42.697 -21.367 31.219 1.00 22.31 236 GLY A N 1
ATOM 1583 C CA . GLY A 1 236 ? 42.038 -21.453 29.908 1.00 24.45 236 GLY A CA 1
ATOM 1584 C C . GLY A 1 236 ? 40.522 -21.326 30.053 1.00 22.83 236 GLY A C 1
ATOM 1585 O O . GLY A 1 236 ? 39.992 -21.187 31.158 1.00 20.98 236 GLY A O 1
ATOM 1586 N N . PRO A 1 237 ? 39.781 -21.356 28.931 1.00 21.48 237 PRO A N 1
ATOM 1587 C CA . PRO A 1 237 ? 38.326 -21.158 28.962 1.00 21.10 237 PRO A CA 1
ATOM 1588 C C . PRO A 1 237 ? 37.604 -22.434 29.418 1.00 21.92 237 PRO A C 1
ATOM 1589 O O . PRO A 1 237 ? 37.636 -23.436 28.718 1.00 20.67 237 PRO A O 1
ATOM 1593 N N . ILE A 1 238 ? 37.025 -22.378 30.613 1.00 20.64 238 ILE A N 1
ATOM 1594 C CA . ILE A 1 238 ? 36.316 -23.515 31.250 1.00 21.77 238 ILE A CA 1
ATOM 1595 C C . ILE A 1 238 ? 34.826 -23.361 30.996 1.00 21.07 238 ILE A C 1
ATOM 1596 O O . ILE A 1 238 ? 34.245 -22.339 31.352 1.00 22.61 238 ILE A O 1
ATOM 1601 N N . PRO A 1 239 ? 34.173 -24.383 30.406 1.00 21.23 239 PRO A N 1
ATOM 1602 C CA . PRO A 1 239 ? 32.740 -24.325 30.161 1.00 20.94 239 PRO A CA 1
ATOM 1603 C C . PRO A 1 239 ? 31.911 -24.602 31.422 1.00 21.66 239 PRO A C 1
ATOM 1604 O O . PRO A 1 239 ? 32.302 -25.400 32.280 1.00 23.46 239 PRO A O 1
ATOM 1608 N N . PHE A 1 240 ? 30.755 -23.948 31.493 1.00 20.73 240 PHE A N 1
ATOM 1609 C CA . PHE A 1 240 ? 29.775 -24.149 32.586 1.00 21.62 240 PHE A CA 1
ATOM 1610 C C . PHE A 1 240 ? 28.383 -23.845 32.049 1.00 20.49 240 PHE A C 1
ATOM 1611 O O . PHE A 1 240 ? 28.240 -23.133 31.039 1.00 24.61 240 PHE A O 1
ATOM 1619 N N . SER A 1 241 ? 27.373 -24.357 32.731 1.00 21.11 241 SER A N 1
ATOM 1620 C CA . SER A 1 241 ? 25.970 -24.201 32.303 1.00 23.02 241 SER A CA 1
ATOM 1621 C C . SER A 1 241 ? 25.070 -24.122 33.533 1.00 23.06 241 SER A C 1
ATOM 1622 O O . SER A 1 241 ? 25.305 -24.883 34.504 1.00 22.15 241 SER A O 1
ATOM 1625 N N . TYR A 1 242 ? 24.069 -23.251 33.486 1.00 22.13 242 TYR A N 1
ATOM 1626 C CA . TYR A 1 242 ? 23.085 -23.088 34.587 1.00 22.85 242 TYR A CA 1
ATOM 1627 C C . TYR A 1 242 ? 21.813 -22.461 34.017 1.00 22.56 242 TYR A C 1
ATOM 1628 O O . TYR A 1 242 ? 21.805 -21.988 32.866 1.00 24.45 242 TYR A O 1
ATOM 1637 N N . GLN A 1 243 ? 20.755 -22.470 34.811 1.00 22.93 243 GLN A N 1
ATOM 1638 C CA . GLN A 1 243 ? 19.444 -21.894 34.439 1.00 23.27 243 GLN A CA 1
ATOM 1639 C C . GLN A 1 243 ? 19.327 -20.499 35.056 1.00 25.16 243 GLN A C 1
ATOM 1640 O O . GLN A 1 243 ? 19.512 -20.361 36.299 1.00 24.69 243 GLN A O 1
ATOM 1646 N N . GLY A 1 244 ? 19.074 -19.508 34.196 1.00 24.75 244 GLY A N 1
ATOM 1647 C CA . GLY A 1 244 ? 18.758 -18.131 34.592 1.00 27.17 244 GLY A CA 1
ATOM 1648 C C . GLY A 1 244 ? 17.284 -17.849 34.381 1.00 26.75 244 GLY A C 1
ATOM 1649 O O . GLY A 1 244 ? 16.453 -18.714 34.703 1.00 28.22 244 GLY A O 1
ATOM 1650 N N . TYR A 1 245 ? 16.982 -16.655 33.876 1.00 27.94 245 TYR A N 1
ATOM 1651 C CA . TYR A 1 245 ? 15.619 -16.172 33.565 1.00 28.30 245 TYR A CA 1
ATOM 1652 C C . TYR A 1 245 ? 15.533 -16.027 32.048 1.00 28.43 245 TYR A C 1
ATOM 1653 O O . TYR A 1 245 ? 16.564 -15.927 31.387 1.00 28.12 245 TYR A O 1
ATOM 1662 N N . VAL A 1 246 ? 14.324 -16.095 31.506 1.00 30.26 246 VAL A N 1
ATOM 1663 C CA . VAL A 1 246 ? 14.107 -16.185 30.039 1.00 31.62 246 VAL A CA 1
ATOM 1664 C C . VAL A 1 246 ? 14.138 -14.767 29.477 1.00 30.89 246 VAL A C 1
ATOM 1665 O O . VAL A 1 246 ? 13.376 -13.939 29.970 1.00 33.32 246 VAL A O 1
ATOM 1669 N N . TYR A 1 247 ? 15.002 -14.525 28.491 1.00 31.91 247 TYR A N 1
ATOM 1670 C CA . TYR A 1 247 ? 14.972 -13.319 27.633 1.00 32.89 247 TYR A CA 1
ATOM 1671 C C . TYR A 1 247 ? 14.148 -13.635 26.380 1.00 38.99 247 TYR A C 1
ATOM 1672 O O . TYR A 1 247 ? 14.402 -14.662 25.730 1.00 41.09 247 TYR A O 1
ATOM 1681 N N . SER A 1 248 ? 13.202 -12.763 26.042 1.00 46.68 248 SER A N 1
ATOM 1682 C CA . SER A 1 248 ? 12.404 -12.847 24.794 1.00 51.38 248 SER A CA 1
ATOM 1683 C C . SER A 1 248 ? 12.347 -11.461 24.152 1.00 52.46 248 SER A C 1
ATOM 1684 O O . SER A 1 248 ? 11.971 -10.496 24.813 1.00 52.88 248 SER A O 1
ATOM 1687 N N . PRO A 1 249 ? 12.764 -11.295 22.874 1.00 53.97 249 PRO A N 1
ATOM 1688 C CA . PRO A 1 249 ? 12.818 -9.969 22.253 1.00 54.53 249 PRO A CA 1
ATOM 1689 C C . PRO A 1 249 ? 11.439 -9.309 22.074 1.00 52.91 249 PRO A C 1
ATOM 1690 O O . PRO A 1 249 ? 10.457 -9.991 21.790 1.00 63.40 249 PRO A O 1
#

B-factor: mean 33.53, std 11.63, range [18.72, 92.1]

Secondary structure (DSSP, 8-state):
--S-EEEEE--TT-TTS--EEEEETTS-EEEEEEEEEEEEETTEEEEEEEEEEEE-----TT--HHHH-EEEEEEE-TTTTTS-S--TT-PPPPEEESTT-GGGGSPPGGGS-SS-EEE-SSTTS-----TT-TT-EEEEE--EESTT-EE--EEEEEEEEEE-S-TT---PPPEEEEEEEE-EEES--TTSS-EEEEEEE---EEEEEE------

Solvent-accessible surface area: 9845 Å² total; per-residue (Å²): 142,63,87,97,0,32,0,63,3,37,0,127,132,24,44,74,57,59,70,3,15,0,4,3,129,52,88,52,64,12,54,0,0,0,74,0,78,0,40,2,48,86,3,90,0,81,6,77,0,19,3,20,2,6,7,56,7,74,23,65,124,88,57,53,0,68,127,46,9,0,15,1,0,0,1,0,10,0,23,42,51,85,54,104,66,6,24,1,0,84,8,34,82,18,94,16,55,48,108,108,65,5,78,6,0,5,3,29,80,78,62,25,102,174,42,124,38,27,5,35,9,48,36,189,39,90,1,30,0,65,53,121,16,126,44,16,132,114,35,72,29,123,14,94,24,64,62,127,17,108,21,18,110,0,39,0,0,19,13,9,0,32,9,66,136,15,91,78,68,89,124,17,27,27,0,3,0,0,0,1,24,2,61,13,103,48,39,45,36,0,24,100,125,109,28,94,116,23,21,2,34,5,19,94,2,80,8,48,18,80,2,73,105,29,88,98

Sequence (216 aa):
SSPFATYEVTPVLGISQRRNNGNVKSKGLQQNWSIGYYIYMVSSAGLLVNGLITLELAHDLTGASGENSLTTSSGLNFTFVLSPMYPIETEVNLSLIVPPTVSPTNQNHVFVPNSNQSSDDVVGGYLGLPPHTRDNWYVPIDSSPGLRLVVSFMPTATGNEKFGQGTLGYCAATIQNTSSGTTPSDAIAFTVSLPQTTSGSNWFDQNAPDTVVTTGPIPFSYQGYVYSP

Nearest PDB structures (foldseek):
  7x5t-assembly1_A  TM=1.005E+00  e=2.274E-46  Fowl adenovirus
  2iun-assembly2_F  TM=8.909E-01  e=8.013E-16  Fowl aviadenovirus 1
  6itx-assembly2_D  TM=8.799E-01  e=1.623E-14  Duck adenovirus 1
  6itx-assembly1_B  TM=8.744E-01  e=4.343E-14  Duck adenovirus 1
  6itx-assembly1_A  TM=8.616E-01  e=5.405E-14  Duck adenovirus 1